Protein AF-A0A7V8F4K8-F1 (afdb_monomer_lite)

Radius of gyration: 24.8 Å; chains: 1; bounding box: 55×31×69 Å

Secondary structure (DSSP, 8-state):
-------PPEEEEEE-HHHHHHHHHH--TTS-GGG--SEEEEEEHHHHHHHHHHHHHHH-TTTS-TT--HHHHHHHHHHHHHHHHHHHHHHHHHHTTSPPEEEEEEEETTTEEEEEEESS---B-SS--TT-TTBTTS-SSS-HHHHHHHGGGGBTT---EEB-GGGTTTS--B-HHIIIII-TT-HHHHHHHHTTSS-S-----S--B-SSHHHHHHHTT--TT-TTTTTB--

Sequence (234 aa):
MSEAANGAVTVRVRISAAIDNEYANRAPDFLPLDKLDIGVCELTLAEAREVLADAEFNADIKGGPEEMPGGTRRAYAALVKQLCKAIAAAEVKASSKEKPTVTQVRAAGPDHQVVTVVGGRGTYRRQPCSDCPWRVDAVDEFPAEAFRHSAGVAYDMSQHTFACHQSGQKRPAVCAGFLLRGGAHNLAVRLGYRSGRFGDDVTDGGVELHESYRAMAIANGVDPSDPVLAPCRD

Structure (mmCIF, N/CA/C/O backbone):
data_AF-A0A7V8F4K8-F1
#
_entry.id   AF-A0A7V8F4K8-F1
#
loop_
_atom_site.group_PDB
_atom_site.id
_atom_site.type_symbol
_atom_site.label_atom_id
_atom_site.label_alt_id
_atom_site.label_comp_id
_atom_site.label_asym_id
_atom_site.label_entity_id
_atom_site.label_seq_id
_atom_site.pdbx_PDB_ins_code
_atom_site.Cartn_x
_atom_site.Cartn_y
_atom_site.Cartn_z
_atom_site.occupancy
_atom_site.B_iso_or_equiv
_atom_site.auth_seq_id
_atom_site.auth_comp_id
_atom_site.auth_asym_id
_atom_site.auth_atom_id
_atom_site.pdbx_PDB_model_num
ATOM 1 N N . MET A 1 1 ? -25.941 2.425 -14.567 1.00 34.41 1 MET A N 1
ATOM 2 C CA . MET A 1 1 ? -26.112 2.434 -13.100 1.00 34.41 1 MET A CA 1
ATOM 3 C C . MET A 1 1 ? -25.892 1.015 -12.613 1.00 34.41 1 MET A C 1
ATOM 5 O O . MET A 1 1 ? -26.725 0.162 -12.866 1.00 34.41 1 MET A O 1
ATOM 9 N N . SER A 1 2 ? -24.714 0.737 -12.063 1.00 34.81 2 SER A N 1
ATOM 10 C CA . SER A 1 2 ? -24.343 -0.575 -11.528 1.00 34.81 2 SER A CA 1
ATOM 11 C C . SER A 1 2 ? -23.599 -0.309 -10.227 1.00 34.81 2 SER A C 1
ATOM 13 O O . SER A 1 2 ? -22.371 -0.230 -10.222 1.00 34.81 2 SER A O 1
ATOM 15 N N . GLU A 1 3 ? -24.347 -0.125 -9.140 1.00 37.00 3 GLU A N 1
ATOM 16 C CA . GLU A 1 3 ? -23.833 -0.352 -7.790 1.00 37.00 3 GLU A CA 1
ATOM 17 C C . GLU A 1 3 ? -23.513 -1.843 -7.691 1.00 37.00 3 GLU A C 1
ATOM 19 O O . GLU A 1 3 ? -24.346 -2.676 -7.340 1.00 37.00 3 GLU A O 1
ATOM 24 N N . ALA A 1 4 ? -22.301 -2.206 -8.109 1.00 37.44 4 ALA A N 1
ATOM 25 C CA . ALA A 1 4 ? -21.761 -3.510 -7.793 1.00 37.44 4 ALA A CA 1
ATOM 26 C C . ALA A 1 4 ? -21.744 -3.610 -6.268 1.00 37.44 4 ALA A C 1
ATOM 28 O O . ALA A 1 4 ? -21.172 -2.740 -5.613 1.00 37.44 4 ALA A O 1
ATOM 29 N N . ALA A 1 5 ? -22.394 -4.647 -5.738 1.00 39.34 5 ALA A N 1
ATOM 30 C CA . ALA A 1 5 ? -22.434 -5.000 -4.328 1.00 39.34 5 ALA A CA 1
ATOM 31 C C . ALA A 1 5 ? -21.008 -5.082 -3.765 1.00 39.34 5 ALA A C 1
ATOM 33 O O . ALA A 1 5 ? -20.356 -6.128 -3.768 1.00 39.34 5 ALA A O 1
ATOM 34 N N . ASN A 1 6 ? -20.496 -3.941 -3.319 1.00 44.25 6 ASN A N 1
ATOM 35 C CA . ASN A 1 6 ? -19.225 -3.828 -2.646 1.00 44.25 6 ASN A CA 1
ATOM 36 C C . ASN A 1 6 ? -19.513 -4.303 -1.226 1.00 44.25 6 ASN A C 1
ATOM 38 O O . ASN A 1 6 ? -19.932 -3.511 -0.388 1.00 44.25 6 ASN A O 1
ATOM 42 N N . GLY A 1 7 ? -19.442 -5.623 -1.010 1.00 56.12 7 GLY A N 1
ATOM 43 C CA . GLY A 1 7 ? -19.783 -6.247 0.267 1.00 56.12 7 GLY A CA 1
ATOM 44 C C . GLY A 1 7 ? -19.126 -5.469 1.399 1.00 56.12 7 GLY A C 1
ATOM 45 O O . GLY A 1 7 ? -17.893 -5.435 1.477 1.00 56.12 7 GLY A O 1
ATOM 46 N N . ALA A 1 8 ? -19.955 -4.780 2.190 1.00 73.38 8 ALA A N 1
ATOM 47 C CA . ALA A 1 8 ? -19.500 -3.824 3.184 1.00 73.38 8 ALA A CA 1
ATOM 48 C C . ALA A 1 8 ? -18.483 -4.514 4.092 1.00 73.38 8 ALA A C 1
ATOM 50 O O . ALA A 1 8 ? -18.712 -5.621 4.581 1.00 73.38 8 ALA A O 1
ATOM 51 N N . VAL A 1 9 ? -17.311 -3.904 4.255 1.00 84.75 9 VAL A N 1
ATOM 52 C CA . VAL A 1 9 ? -16.280 -4.474 5.119 1.00 84.75 9 VAL A CA 1
ATOM 53 C C . VAL A 1 9 ? -16.788 -4.402 6.553 1.00 84.75 9 VAL A C 1
ATOM 55 O O . VAL A 1 9 ? -17.087 -3.317 7.054 1.00 84.75 9 VAL A O 1
ATOM 58 N N . THR A 1 10 ? -16.896 -5.565 7.190 1.00 92.75 10 THR A N 1
ATOM 59 C CA . THR A 1 10 ? -17.326 -5.698 8.579 1.00 92.75 10 THR A CA 1
ATOM 60 C C . THR A 1 10 ? -16.144 -5.956 9.509 1.00 92.75 10 THR A C 1
ATOM 62 O O . THR A 1 10 ? -15.107 -6.504 9.112 1.00 92.75 10 THR A O 1
ATOM 65 N N . VAL A 1 11 ? -16.306 -5.556 10.766 1.00 94.56 11 VAL A N 1
ATOM 66 C CA . VAL A 1 11 ? -15.397 -5.824 11.879 1.00 94.56 11 VAL A CA 1
ATOM 67 C C . VAL A 1 11 ? -16.099 -6.666 12.934 1.00 94.56 11 VAL A C 1
ATOM 69 O O . VAL A 1 11 ? -17.307 -6.563 13.127 1.00 94.56 11 VAL A O 1
ATOM 72 N N . ARG A 1 12 ? -15.318 -7.488 13.640 1.00 95.75 12 ARG A N 1
ATOM 73 C CA . ARG A 1 12 ? -15.790 -8.278 14.778 1.00 95.75 12 ARG A CA 1
ATOM 74 C C . ARG A 1 12 ? -15.286 -7.671 16.072 1.00 95.75 12 ARG A C 1
ATOM 76 O O . ARG A 1 12 ? -14.073 -7.552 16.264 1.00 95.75 12 ARG A O 1
ATOM 83 N N . VAL A 1 13 ? -16.206 -7.342 16.965 1.00 96.31 13 VAL A N 1
ATOM 84 C CA . VAL A 1 13 ? -15.905 -6.783 18.288 1.00 96.31 13 VAL A CA 1
ATOM 85 C C . VAL A 1 13 ? -16.587 -7.594 19.373 1.00 96.31 13 VAL A C 1
ATOM 87 O O . VAL A 1 13 ? -17.508 -8.348 19.087 1.00 96.31 13 VAL A O 1
ATOM 90 N N . ARG A 1 14 ? -16.089 -7.515 20.608 1.00 97.44 14 ARG A N 1
ATOM 91 C CA . ARG A 1 14 ? -16.643 -8.251 21.738 1.00 97.44 14 ARG A CA 1
ATOM 92 C C . ARG A 1 14 ? -17.228 -7.263 22.734 1.00 97.44 14 ARG A C 1
ATOM 94 O O . ARG A 1 14 ? -16.481 -6.527 23.370 1.00 97.44 14 ARG A O 1
ATOM 101 N N . ILE A 1 15 ? -18.539 -7.307 22.903 1.00 97.62 15 ILE A N 1
ATOM 102 C CA . ILE A 1 15 ? -19.264 -6.532 23.899 1.00 97.62 15 ILE A CA 1
ATOM 103 C C . ILE A 1 15 ? -19.253 -7.309 25.217 1.00 97.62 15 ILE A C 1
ATOM 105 O O . ILE A 1 15 ? -19.539 -8.508 25.269 1.00 97.62 15 ILE A O 1
ATOM 109 N N . SER A 1 16 ? -18.833 -6.640 26.289 1.00 97.31 16 SER A N 1
ATOM 110 C CA . SER A 1 16 ? -18.852 -7.211 27.640 1.00 97.31 16 SER A CA 1
ATOM 111 C C . SER A 1 16 ? -20.207 -6.973 28.302 1.00 97.31 16 SER A C 1
ATOM 113 O O . SER A 1 16 ? -20.866 -5.992 27.976 1.00 97.31 16 SER A O 1
ATOM 115 N N . ALA A 1 17 ? -20.563 -7.782 29.305 1.00 96.50 17 ALA A N 1
ATOM 116 C CA . ALA A 1 17 ? -21.787 -7.583 30.092 1.00 96.50 17 ALA A CA 1
ATOM 117 C C . ALA A 1 17 ? -21.909 -6.165 30.680 1.00 96.50 17 ALA A C 1
ATOM 119 O O . ALA A 1 17 ? -23.004 -5.637 30.813 1.00 96.50 17 ALA A O 1
ATOM 120 N N . ALA A 1 18 ? -20.788 -5.533 31.046 1.00 95.94 18 ALA A N 1
ATOM 121 C CA . ALA A 1 18 ? -20.804 -4.173 31.581 1.00 95.94 18 ALA A CA 1
ATOM 122 C C . ALA A 1 18 ? -21.227 -3.134 30.530 1.00 95.94 18 ALA A C 1
ATOM 124 O O . ALA A 1 18 ? -21.914 -2.183 30.874 1.00 95.94 18 ALA A O 1
ATOM 125 N N . ILE A 1 19 ? -20.823 -3.323 29.270 1.00 96.62 19 ILE A N 1
ATOM 126 C CA . ILE A 1 19 ? -21.196 -2.430 28.163 1.00 96.62 19 ILE A CA 1
ATOM 127 C C . ILE A 1 19 ? -22.629 -2.704 27.718 1.00 96.62 19 ILE A C 1
ATOM 129 O O . ILE A 1 19 ? -23.392 -1.768 27.545 1.00 96.62 19 ILE A O 1
ATOM 133 N N . ASP A 1 20 ? -22.994 -3.978 27.596 1.00 95.56 20 ASP A N 1
ATOM 134 C CA . ASP A 1 20 ? -24.346 -4.423 27.250 1.00 95.56 20 ASP A CA 1
ATOM 135 C C . ASP A 1 20 ? -25.401 -3.834 28.204 1.00 95.56 20 ASP A C 1
ATOM 137 O O . ASP A 1 20 ? -26.321 -3.141 27.775 1.00 95.56 20 ASP A O 1
ATOM 141 N N . ASN A 1 21 ? -25.190 -3.979 29.519 1.00 94.25 21 ASN A N 1
ATOM 142 C CA . ASN A 1 21 ? -26.067 -3.379 30.530 1.00 94.25 21 ASN A CA 1
ATOM 143 C C . ASN A 1 21 ? -26.115 -1.846 30.435 1.00 94.25 21 ASN A C 1
ATOM 145 O O . ASN A 1 21 ? -27.171 -1.246 30.621 1.00 94.25 21 ASN A O 1
ATOM 149 N N . GLU A 1 22 ? -24.981 -1.198 30.164 1.00 94.38 22 GLU A N 1
ATOM 150 C CA . GLU A 1 22 ? -24.926 0.259 30.031 1.00 94.38 22 GLU A CA 1
ATOM 151 C C . GLU A 1 22 ? -25.702 0.746 28.799 1.00 94.38 22 GLU A C 1
ATOM 153 O O . GLU A 1 22 ? -26.453 1.718 28.881 1.00 94.38 22 GLU A O 1
ATOM 158 N N . TYR A 1 23 ? -25.576 0.055 27.666 1.00 94.44 23 TYR A N 1
ATOM 159 C CA . TYR A 1 23 ? -26.330 0.350 26.451 1.00 94.44 23 TYR A CA 1
ATOM 160 C C . TYR A 1 23 ? -27.824 0.092 26.617 1.00 94.44 23 TYR A C 1
ATOM 162 O O . TYR A 1 23 ? -28.614 0.923 26.173 1.00 94.44 23 TYR A O 1
ATOM 170 N N . ALA A 1 24 ? -28.216 -0.966 27.328 1.00 91.19 24 ALA A N 1
ATOM 171 C CA . ALA A 1 24 ? -29.614 -1.211 27.670 1.00 91.19 24 ALA A CA 1
ATOM 172 C C . ALA A 1 24 ? -30.209 -0.095 28.551 1.00 91.19 24 ALA A C 1
ATOM 174 O O . ALA A 1 24 ? -31.361 0.289 28.363 1.00 91.19 24 ALA A O 1
ATOM 175 N N . ASN A 1 25 ? -29.424 0.456 29.485 1.00 90.88 25 ASN A N 1
ATOM 176 C CA . ASN A 1 25 ? -29.878 1.526 30.378 1.00 90.88 25 ASN A CA 1
ATOM 177 C C . ASN A 1 25 ? -29.950 2.892 29.689 1.00 90.88 25 ASN A C 1
ATOM 179 O O . ASN A 1 25 ? -30.885 3.655 29.924 1.00 90.88 25 ASN A O 1
ATOM 183 N N . ARG A 1 26 ? -28.938 3.229 28.882 1.00 91.25 26 ARG A N 1
ATOM 184 C CA . ARG A 1 26 ? -28.796 4.566 28.291 1.00 91.25 26 ARG A CA 1
AT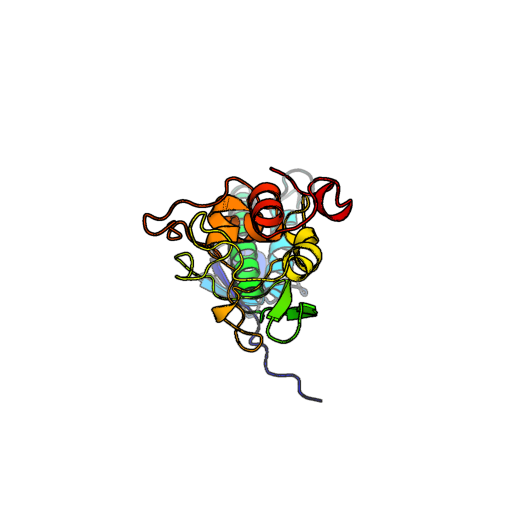OM 185 C C . ARG A 1 26 ? -29.480 4.696 26.929 1.00 91.25 26 ARG A C 1
ATOM 187 O O . ARG A 1 26 ? -29.823 5.809 26.552 1.00 91.25 26 ARG A O 1
ATOM 194 N N . ALA A 1 27 ? -29.643 3.582 26.212 1.00 88.56 27 ALA A N 1
ATOM 195 C CA . ALA A 1 27 ? -30.304 3.464 24.911 1.00 88.56 27 ALA A CA 1
ATOM 196 C C . ALA A 1 27 ? -29.963 4.595 23.911 1.00 88.56 27 ALA A C 1
ATOM 198 O O . ALA A 1 27 ? -30.848 5.337 23.496 1.00 88.56 27 ALA A O 1
ATOM 199 N N . PRO A 1 28 ? -28.684 4.776 23.527 1.00 85.69 28 PRO A N 1
ATOM 200 C CA . PRO A 1 28 ? -28.301 5.823 22.582 1.00 85.69 28 PRO A CA 1
ATOM 201 C C . PRO A 1 28 ? -28.901 5.589 21.185 1.00 85.69 28 PRO A C 1
ATOM 203 O O . PRO A 1 28 ? -28.523 4.646 20.493 1.00 85.69 28 PRO A O 1
ATOM 206 N N . ASP A 1 29 ? -29.765 6.506 20.741 1.00 85.88 29 ASP A N 1
ATOM 207 C CA . ASP A 1 29 ? -30.510 6.423 19.468 1.00 85.88 29 ASP A CA 1
ATOM 208 C C . ASP A 1 29 ? -29.630 6.369 18.205 1.00 85.88 29 ASP A C 1
ATOM 210 O O . ASP A 1 29 ? -30.095 6.000 17.128 1.00 85.88 29 ASP A O 1
ATOM 214 N N . PHE A 1 30 ? -28.363 6.773 18.314 1.00 87.44 30 PHE A N 1
ATOM 215 C CA . PHE A 1 30 ? -27.414 6.822 17.201 1.00 87.44 30 PHE A CA 1
ATOM 216 C C . PHE A 1 30 ? -26.554 5.558 17.071 1.00 87.44 30 PHE A C 1
ATOM 218 O O . PHE A 1 30 ? -25.764 5.473 16.137 1.00 87.44 30 PHE A O 1
ATOM 225 N N . LEU A 1 31 ? -26.655 4.603 18.004 1.00 92.00 31 LEU A N 1
ATOM 226 C CA . LEU A 1 31 ? -25.930 3.335 17.919 1.00 92.00 31 LEU A CA 1
ATOM 227 C C . LEU A 1 31 ? -26.826 2.226 17.346 1.00 92.00 31 LEU A C 1
ATOM 229 O O . LEU A 1 31 ? -28.033 2.220 17.589 1.00 92.00 31 LEU A O 1
ATOM 233 N N . PRO A 1 32 ? -26.247 1.229 16.653 1.00 90.50 32 PRO A N 1
ATOM 234 C CA . PRO A 1 32 ? -26.975 0.056 16.170 1.00 90.50 32 PRO A CA 1
ATOM 235 C C . PRO A 1 32 ? -27.240 -0.926 17.323 1.00 90.50 32 PRO A C 1
ATOM 237 O O . PRO A 1 32 ? -26.640 -1.999 17.400 1.00 90.50 32 PRO A O 1
ATOM 240 N N . LEU A 1 33 ? -28.083 -0.529 18.280 1.00 89.00 33 LEU A N 1
ATOM 241 C CA . LEU A 1 33 ? -28.325 -1.286 19.513 1.00 89.00 33 LEU A CA 1
ATOM 242 C C . LEU A 1 33 ? -28.876 -2.692 19.258 1.00 89.00 33 LEU A C 1
ATOM 244 O O . LEU A 1 33 ? -28.560 -3.606 20.008 1.00 89.00 33 LEU A O 1
ATOM 248 N N . ASP A 1 34 ? -29.601 -2.892 18.157 1.00 89.69 34 ASP A N 1
ATOM 249 C CA . ASP A 1 34 ? -30.080 -4.198 17.690 1.00 89.69 34 ASP A CA 1
ATOM 250 C C . ASP A 1 34 ? -28.951 -5.192 17.354 1.00 89.69 34 ASP A C 1
ATOM 252 O O . ASP A 1 34 ? -29.207 -6.379 17.153 1.00 89.69 34 ASP A O 1
ATOM 256 N N . LYS A 1 35 ? -27.701 -4.718 17.280 1.00 90.06 35 LYS A N 1
ATOM 257 C CA . LYS A 1 35 ? -26.507 -5.514 16.956 1.00 90.06 35 LYS A CA 1
ATOM 258 C C . LYS A 1 35 ? -25.494 -5.580 18.096 1.00 90.06 35 LYS A C 1
ATOM 260 O O . LYS A 1 35 ? -24.470 -6.252 17.951 1.00 90.06 35 LYS A O 1
ATOM 265 N N . LEU A 1 36 ? -25.723 -4.864 19.195 1.00 91.88 36 LEU A N 1
ATOM 266 C CA . LEU A 1 36 ? -24.748 -4.659 20.270 1.00 91.88 36 LEU A CA 1
ATOM 267 C C . LEU A 1 36 ? -25.096 -5.449 21.535 1.00 91.88 36 LEU A C 1
ATOM 269 O O . LEU A 1 36 ? -25.039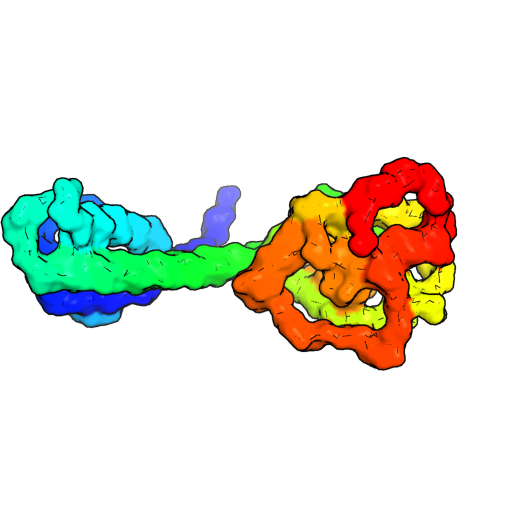 -4.907 22.633 1.00 91.88 36 LEU A O 1
ATOM 273 N N . ASP A 1 37 ? -25.378 -6.739 21.370 1.00 91.75 37 ASP A N 1
ATOM 274 C CA . ASP A 1 37 ? -25.588 -7.658 22.489 1.00 91.75 37 ASP A CA 1
ATOM 275 C C . ASP A 1 37 ? -24.267 -8.164 23.086 1.00 91.75 37 ASP A C 1
ATOM 277 O O . ASP A 1 37 ? -23.224 -8.237 22.425 1.00 91.75 37 ASP A O 1
ATOM 281 N N . ILE A 1 38 ? -24.316 -8.611 24.341 1.00 95.25 38 ILE A N 1
ATOM 282 C CA . ILE A 1 38 ? -23.213 -9.333 24.981 1.00 95.25 38 ILE A CA 1
ATOM 283 C C . ILE A 1 38 ? -22.653 -10.463 24.093 1.00 95.25 38 ILE A C 1
ATOM 285 O O . ILE A 1 38 ? -23.363 -11.344 23.608 1.00 95.25 38 ILE A O 1
ATOM 289 N N . GLY A 1 39 ? -21.327 -10.503 23.943 1.00 95.69 39 GLY A N 1
ATOM 290 C CA . GLY A 1 39 ? -20.651 -11.511 23.125 1.00 95.69 39 GLY A CA 1
ATOM 291 C C . GLY A 1 39 ? -19.926 -10.902 21.936 1.00 95.69 39 GLY A C 1
ATOM 292 O O . GLY A 1 39 ? -19.347 -9.831 22.057 1.00 95.69 39 GLY A O 1
ATOM 293 N N . VAL A 1 40 ? -19.826 -11.635 20.823 1.00 95.94 40 VAL A N 1
ATOM 294 C CA . VAL A 1 40 ? -19.116 -11.165 19.622 1.00 95.94 40 VAL A CA 1
ATOM 295 C C . VAL A 1 40 ? -20.118 -10.647 18.603 1.00 95.94 40 VAL A C 1
ATOM 297 O O . VAL A 1 40 ? -20.897 -11.434 18.075 1.00 95.94 40 VAL A O 1
ATOM 300 N N . CYS A 1 41 ? -20.009 -9.366 18.272 1.00 95.06 41 CYS A N 1
ATOM 301 C CA . CYS A 1 41 ? -20.870 -8.670 17.326 1.00 95.06 41 CYS A CA 1
ATOM 302 C C . CYS A 1 41 ? -20.136 -8.404 16.014 1.00 95.06 41 CYS A C 1
ATOM 304 O O . CYS A 1 41 ? -18.910 -8.229 15.991 1.00 95.06 41 CYS A O 1
ATOM 306 N N . GLU A 1 42 ? -20.898 -8.346 14.926 1.00 96.19 42 GLU A N 1
ATOM 307 C CA . GLU A 1 42 ? -20.428 -7.903 13.618 1.00 96.19 42 GLU A CA 1
ATOM 308 C C . GLU A 1 42 ? -21.003 -6.528 13.301 1.00 96.19 42 GLU A C 1
ATOM 310 O O . GLU A 1 42 ? -22.215 -6.337 13.307 1.00 96.19 42 GLU A O 1
ATOM 315 N N . LEU A 1 43 ? -20.115 -5.579 13.012 1.00 95.38 43 LEU A N 1
ATOM 316 C CA . LEU A 1 43 ? -20.464 -4.201 12.680 1.00 95.38 43 LEU A CA 1
ATOM 317 C C . LEU A 1 43 ? -19.878 -3.846 11.319 1.00 95.38 43 LEU A C 1
ATOM 319 O O . LEU A 1 43 ? -18.780 -4.288 10.972 1.00 95.38 43 LEU A O 1
ATOM 323 N N . THR A 1 44 ? -20.567 -3.014 10.551 1.00 94.25 44 THR A N 1
ATOM 324 C CA . THR A 1 44 ? -19.954 -2.312 9.420 1.00 94.25 44 THR A CA 1
ATOM 325 C C . THR A 1 44 ? -18.874 -1.343 9.916 1.00 94.25 44 THR A C 1
ATOM 327 O O . THR A 1 44 ? -18.839 -0.965 11.087 1.00 94.25 44 THR A O 1
ATOM 330 N N . LEU A 1 45 ? -17.973 -0.907 9.029 1.00 91.56 45 LEU A N 1
ATOM 331 C CA . LEU A 1 45 ? -16.968 0.106 9.382 1.00 91.56 45 LEU A CA 1
ATOM 332 C C . LEU A 1 45 ? -17.580 1.429 9.877 1.00 91.56 45 LEU A C 1
ATOM 334 O O . LEU A 1 45 ? -16.970 2.082 10.718 1.00 91.56 45 LEU A O 1
ATOM 338 N N . ALA A 1 46 ? -18.746 1.828 9.359 1.00 92.25 46 ALA A N 1
ATOM 339 C CA . ALA A 1 46 ? -19.433 3.046 9.792 1.00 92.25 46 ALA A CA 1
ATOM 340 C C . ALA A 1 46 ? -19.966 2.894 11.225 1.00 92.25 46 ALA A C 1
ATOM 342 O O . ALA A 1 46 ? -19.569 3.653 12.103 1.00 92.25 46 ALA A O 1
ATOM 343 N N . GLU A 1 47 ? -20.733 1.833 11.475 1.00 95.19 47 GLU A N 1
ATOM 344 C CA . GLU A 1 47 ? -21.258 1.490 12.805 1.00 95.19 47 GLU A CA 1
ATOM 345 C C . GLU A 1 47 ? -20.135 1.342 13.841 1.00 95.19 47 GLU A C 1
ATOM 347 O O . GLU A 1 47 ? -20.214 1.862 14.949 1.00 95.19 47 GLU A O 1
ATOM 352 N N . ALA A 1 48 ? -19.031 0.682 13.481 1.00 96.38 48 ALA A N 1
ATOM 353 C CA . ALA A 1 48 ? -17.887 0.536 14.375 1.00 96.38 48 ALA A CA 1
ATOM 354 C C . ALA A 1 48 ? -17.251 1.882 14.758 1.00 96.38 48 ALA A C 1
ATOM 356 O O . ALA A 1 48 ? -16.744 2.020 15.869 1.00 96.38 48 ALA A O 1
ATOM 357 N N . ARG A 1 49 ? -17.265 2.877 13.863 1.00 95.81 49 ARG A N 1
ATOM 358 C CA . ARG A 1 49 ? -16.756 4.225 14.157 1.00 95.81 49 ARG A CA 1
ATOM 359 C C . ARG A 1 49 ? -17.693 4.998 15.081 1.00 95.81 49 ARG A C 1
ATOM 361 O O . ARG A 1 49 ? -17.202 5.711 15.948 1.00 95.81 49 ARG A O 1
ATOM 368 N N . GLU A 1 50 ? -19.003 4.825 14.938 1.00 96.38 50 GLU A N 1
ATOM 369 C CA . GLU A 1 50 ? -19.994 5.410 15.854 1.00 96.38 50 GLU A CA 1
ATOM 370 C C . GLU A 1 50 ? -19.844 4.829 17.265 1.00 96.38 50 GLU A C 1
ATOM 372 O O . GLU A 1 50 ? -19.725 5.577 18.235 1.00 96.38 50 GLU A O 1
ATOM 377 N N . VAL A 1 51 ? -19.726 3.500 17.373 1.00 97.00 51 VAL A N 1
ATOM 378 C CA . VAL A 1 51 ? -19.465 2.820 18.653 1.00 97.00 51 VAL A CA 1
ATOM 379 C C . VAL A 1 51 ? -18.115 3.242 19.238 1.00 97.00 51 VAL A C 1
ATOM 381 O O . VAL A 1 51 ? -17.997 3.408 20.449 1.00 97.00 51 VAL A O 1
ATOM 384 N N . LEU A 1 52 ? -17.087 3.443 18.404 1.00 97.69 52 LEU A N 1
ATOM 385 C CA . LEU A 1 52 ? -15.782 3.923 18.862 1.00 97.69 52 LEU A CA 1
ATOM 386 C C . LEU A 1 52 ? -15.880 5.328 19.458 1.00 97.69 52 LEU A C 1
ATOM 388 O O . LEU A 1 52 ? -15.381 5.530 20.559 1.00 97.69 52 LEU A O 1
ATOM 392 N N . ALA A 1 53 ? -16.535 6.264 18.770 1.00 96.44 53 ALA A N 1
ATOM 393 C CA . ALA A 1 53 ? -16.690 7.635 19.250 1.00 96.44 53 ALA A CA 1
ATOM 394 C C . ALA A 1 53 ? -17.429 7.681 20.598 1.00 96.44 53 ALA A C 1
ATOM 396 O O . ALA A 1 53 ? -17.003 8.374 21.525 1.00 96.44 53 ALA A O 1
ATOM 397 N N . ASP A 1 54 ? -18.493 6.887 20.737 1.00 96.88 54 ASP A N 1
ATOM 398 C CA . ASP A 1 54 ? -19.197 6.742 22.009 1.00 96.88 54 ASP A CA 1
ATOM 399 C C . ASP A 1 54 ? -18.299 6.135 23.098 1.00 96.88 54 ASP A C 1
ATOM 401 O O . ASP A 1 54 ? -18.227 6.639 24.222 1.00 96.88 54 ASP A O 1
ATOM 405 N N . ALA A 1 55 ? -17.564 5.072 22.771 1.00 97.06 55 ALA A N 1
ATOM 406 C CA . ALA A 1 55 ? -16.682 4.413 23.721 1.00 97.06 55 ALA A CA 1
ATOM 407 C C . ALA A 1 55 ? -15.518 5.312 24.168 1.00 97.06 55 ALA A C 1
ATOM 409 O O . ALA A 1 55 ? -15.119 5.247 25.329 1.00 97.06 55 ALA A O 1
ATOM 410 N N . GLU A 1 56 ? -14.986 6.160 23.286 1.00 97.44 56 GLU A N 1
ATOM 411 C CA . GLU A 1 56 ? -13.944 7.139 23.610 1.00 97.44 56 GLU A CA 1
ATOM 412 C C . GLU A 1 56 ? -14.448 8.188 24.601 1.00 97.44 56 GLU A C 1
ATOM 414 O O . GLU A 1 56 ? -13.786 8.430 25.612 1.00 97.44 56 GLU A O 1
ATOM 419 N N . PHE A 1 57 ? -15.640 8.744 24.366 1.00 96.12 57 PHE A N 1
ATOM 420 C CA . PHE A 1 57 ? -16.269 9.695 25.282 1.00 96.12 57 PHE A CA 1
ATOM 421 C C . PHE A 1 57 ? -16.482 9.085 26.673 1.00 96.12 57 PHE A C 1
ATOM 423 O O . PHE A 1 57 ? -16.091 9.666 27.683 1.00 96.12 57 PHE A O 1
ATOM 430 N N . ASN A 1 58 ? -17.043 7.877 26.738 1.00 95.50 58 ASN A N 1
ATOM 431 C CA . ASN A 1 58 ? -17.322 7.213 28.012 1.00 95.50 58 ASN A CA 1
ATOM 432 C C . ASN A 1 58 ? -16.051 6.696 28.719 1.00 95.50 58 ASN A C 1
ATOM 434 O O . ASN A 1 58 ? -16.016 6.577 29.947 1.00 95.50 58 ASN A O 1
ATOM 438 N N . ALA A 1 59 ? -14.980 6.409 27.973 1.00 95.88 59 ALA A N 1
ATOM 439 C CA . ALA A 1 59 ? -13.688 6.025 28.536 1.00 95.88 59 ALA A CA 1
ATOM 440 C C . ALA A 1 59 ? -12.902 7.212 29.128 1.00 95.88 59 ALA A C 1
ATOM 442 O O . ALA A 1 59 ? -12.014 6.984 29.959 1.00 95.88 59 ALA A O 1
ATOM 443 N N . ASP A 1 60 ? -13.191 8.450 28.714 1.00 94.38 60 ASP A N 1
ATOM 444 C CA . ASP A 1 60 ? -12.441 9.630 29.140 1.00 94.38 60 ASP A CA 1
ATOM 445 C C . ASP A 1 60 ? -12.715 9.989 30.608 1.00 94.38 60 ASP A C 1
ATOM 447 O O . ASP A 1 60 ? -13.848 10.168 31.053 1.00 94.38 60 ASP A O 1
ATOM 451 N N . ILE A 1 61 ? -11.635 10.120 31.381 1.00 90.44 61 ILE A N 1
ATOM 452 C CA . ILE A 1 61 ? -11.694 10.511 32.788 1.00 90.44 61 ILE A CA 1
ATOM 453 C C . ILE A 1 61 ? -11.947 12.003 32.994 1.00 90.44 61 ILE A C 1
ATOM 455 O O . ILE A 1 61 ? -12.425 12.373 34.062 1.00 90.44 61 ILE A O 1
ATOM 459 N N . LYS A 1 62 ? -11.597 12.844 32.014 1.00 90.56 62 LYS A N 1
ATOM 460 C CA . LYS A 1 62 ? -11.691 14.305 32.123 1.00 90.56 62 LYS A CA 1
ATOM 461 C C . LYS A 1 62 ? -12.937 14.866 31.448 1.00 90.56 62 LYS A C 1
ATOM 463 O O . LYS A 1 62 ? -13.527 15.792 31.989 1.00 90.56 62 LYS A O 1
ATOM 468 N N . GLY A 1 63 ? -13.289 14.348 30.272 1.00 87.94 63 GLY A N 1
ATOM 469 C CA . GLY A 1 63 ? -14.411 14.828 29.462 1.00 87.94 63 GLY A CA 1
ATOM 470 C C . GLY A 1 63 ? -15.627 13.903 29.418 1.00 87.94 63 GLY A C 1
ATOM 471 O O . GLY A 1 63 ? -16.649 14.307 28.871 1.00 87.94 63 GLY A O 1
ATOM 472 N N . GLY A 1 64 ? -15.532 12.687 29.964 1.00 89.50 64 GLY A N 1
ATOM 473 C CA . GLY A 1 64 ? -16.634 11.726 29.989 1.00 89.50 64 GLY A CA 1
ATOM 474 C C . GLY A 1 64 ? -17.622 11.949 31.142 1.00 89.50 64 GLY A C 1
ATOM 475 O O . GLY A 1 64 ? -17.447 12.864 31.950 1.00 89.50 64 GLY A O 1
ATOM 476 N N . PRO A 1 65 ? -18.655 11.096 31.269 1.00 90.38 65 PRO A N 1
ATOM 477 C CA . PRO A 1 65 ? -19.668 11.225 32.316 1.00 90.38 65 PRO A CA 1
ATOM 478 C C . PRO A 1 65 ? -19.060 11.149 33.722 1.00 90.38 65 PRO A C 1
ATOM 480 O O . PRO A 1 65 ? -18.327 10.204 34.037 1.00 90.38 65 PRO A O 1
ATOM 483 N N . GLU A 1 66 ? -19.383 12.129 34.569 1.00 86.94 66 GLU A N 1
ATOM 484 C CA . GLU A 1 66 ? -18.810 12.294 35.915 1.00 86.94 66 GLU A CA 1
ATOM 485 C C . GLU A 1 66 ? -19.104 11.092 36.827 1.00 86.94 66 GLU A C 1
ATOM 487 O O . GLU A 1 66 ? -18.223 10.619 37.544 1.00 86.94 66 GLU A O 1
ATOM 492 N N . GLU A 1 67 ? -20.306 10.522 36.719 1.00 88.19 67 GLU A N 1
ATOM 493 C CA . GLU A 1 67 ? -20.789 9.437 37.582 1.00 88.19 67 GLU A CA 1
ATOM 494 C C . GLU A 1 67 ? -20.452 8.027 37.069 1.00 88.19 67 GLU A C 1
ATOM 496 O O . GLU A 1 67 ? -20.919 7.031 37.624 1.00 88.19 67 GLU A O 1
ATOM 501 N N . MET A 1 68 ? -19.635 7.894 36.016 1.00 92.31 68 MET A N 1
ATOM 502 C CA . MET A 1 68 ? -19.366 6.576 35.444 1.00 92.31 68 MET A CA 1
ATOM 503 C C . MET A 1 68 ? -18.552 5.690 36.405 1.00 92.31 68 MET A C 1
ATOM 505 O O . MET A 1 68 ? -17.410 6.034 36.741 1.00 92.31 68 MET A O 1
ATOM 509 N N . PRO A 1 69 ? -19.051 4.492 36.778 1.00 94.12 69 PRO A N 1
ATOM 510 C CA . PRO A 1 69 ? -18.298 3.573 37.617 1.00 94.12 69 PRO A CA 1
ATOM 511 C C . PRO A 1 69 ? -16.953 3.215 36.984 1.00 94.12 69 PRO A C 1
ATOM 513 O O . PRO A 1 69 ? -16.863 2.889 35.797 1.00 94.12 69 PRO A O 1
ATOM 516 N N . GLY A 1 70 ? -15.889 3.186 37.790 1.00 92.75 70 GLY A N 1
ATOM 517 C CA . GLY A 1 70 ? -14.541 2.899 37.285 1.00 92.75 70 GLY A CA 1
ATOM 518 C C . GLY A 1 70 ? -14.417 1.538 36.580 1.00 92.75 70 GLY A C 1
ATOM 519 O O . GLY A 1 70 ? -13.573 1.375 35.701 1.00 92.75 70 GLY A O 1
ATOM 520 N N . GLY A 1 71 ? -15.260 0.560 36.936 1.00 94.44 71 GLY A N 1
ATOM 521 C CA . GLY A 1 71 ? -15.369 -0.719 36.226 1.00 94.44 71 GLY A CA 1
ATOM 522 C C . GLY A 1 71 ? -15.887 -0.557 34.794 1.00 94.44 71 GLY A C 1
ATOM 523 O O . GLY A 1 71 ? -15.238 -1.031 33.861 1.00 94.44 71 GLY A O 1
ATOM 524 N N . THR A 1 72 ? -16.994 0.168 34.621 1.00 95.06 72 THR A N 1
ATOM 525 C CA . THR A 1 72 ? -17.607 0.480 33.321 1.00 95.06 72 THR A CA 1
ATOM 526 C C . THR A 1 72 ? -16.663 1.300 32.446 1.00 95.06 72 THR A C 1
ATOM 528 O O . THR A 1 72 ? -16.420 0.942 31.296 1.00 95.06 72 THR A O 1
ATOM 531 N N . ARG A 1 73 ? -16.003 2.318 33.013 1.00 95.62 73 ARG A N 1
ATOM 532 C CA . ARG A 1 73 ? -15.009 3.123 32.284 1.00 95.62 73 ARG A CA 1
ATOM 533 C C . ARG A 1 73 ? -13.848 2.280 31.746 1.00 95.62 73 ARG A C 1
ATOM 535 O O . ARG A 1 73 ? -13.423 2.446 30.604 1.00 95.62 73 ARG A O 1
ATOM 542 N N . ARG A 1 74 ? -13.345 1.324 32.539 1.00 97.19 74 ARG A N 1
ATOM 543 C CA . ARG A 1 74 ? -12.316 0.372 32.075 1.00 97.19 74 ARG A CA 1
ATOM 544 C C . ARG A 1 74 ? -12.830 -0.547 30.966 1.00 97.19 74 ARG A C 1
ATOM 546 O O . ARG A 1 74 ? -12.053 -0.877 30.071 1.00 97.19 74 ARG A O 1
ATOM 553 N N . ALA A 1 75 ? -14.100 -0.948 31.014 1.00 97.38 75 ALA A N 1
ATOM 554 C CA . ALA A 1 75 ? -14.720 -1.733 29.951 1.00 97.38 75 ALA A CA 1
ATOM 555 C C . ALA A 1 75 ? -14.787 -0.936 28.635 1.00 97.38 75 ALA A C 1
ATOM 557 O O . ALA A 1 75 ? -14.382 -1.464 27.600 1.00 97.38 75 ALA A O 1
ATOM 558 N N . TYR A 1 76 ? -15.165 0.348 28.680 1.00 97.75 76 TYR A N 1
ATOM 559 C CA . TYR A 1 76 ? -15.135 1.230 27.507 1.00 97.75 76 TYR A CA 1
ATOM 560 C C . TYR A 1 76 ? -13.716 1.412 26.964 1.00 97.75 76 TYR A C 1
ATOM 562 O O . TYR A 1 76 ? -13.484 1.221 25.775 1.00 97.75 76 TYR A O 1
ATOM 570 N N . ALA A 1 77 ? -12.725 1.658 27.825 1.00 97.56 77 ALA A N 1
ATOM 571 C CA . ALA A 1 77 ? -11.330 1.770 27.390 1.00 97.56 77 ALA A CA 1
ATOM 572 C C . ALA A 1 77 ? -10.804 0.482 26.719 1.00 97.56 77 ALA A C 1
ATOM 574 O O . ALA A 1 77 ? -9.972 0.536 25.808 1.00 97.56 77 ALA A O 1
ATOM 575 N N . ALA A 1 78 ? -11.266 -0.694 27.158 1.00 97.69 78 ALA A N 1
ATOM 576 C CA . ALA A 1 78 ? -10.951 -1.961 26.504 1.00 97.69 78 ALA A CA 1
ATOM 577 C C . ALA A 1 78 ? -11.650 -2.091 25.140 1.00 97.69 78 ALA A C 1
ATOM 579 O O . ALA A 1 78 ? -11.011 -2.517 24.173 1.00 97.69 78 ALA A O 1
ATOM 580 N N . LEU A 1 79 ? -12.917 -1.678 25.051 1.00 97.75 79 LEU A N 1
ATOM 581 C CA . LEU A 1 79 ? -13.685 -1.650 23.808 1.00 97.75 79 LEU A CA 1
ATOM 582 C C . LEU A 1 79 ? -13.047 -0.712 22.769 1.00 97.75 79 LEU A C 1
ATOM 584 O O . LEU A 1 79 ? -12.850 -1.133 21.631 1.00 97.75 79 LEU A O 1
ATOM 588 N N . VAL A 1 80 ? -12.599 0.484 23.172 1.00 98.19 80 VAL A N 1
ATOM 589 C CA . VAL A 1 80 ? -11.834 1.424 22.326 1.00 98.19 80 VAL A CA 1
ATOM 590 C C . VAL A 1 80 ? -10.618 0.734 21.707 1.00 98.19 80 VAL A C 1
ATOM 592 O O . VAL A 1 80 ? -10.449 0.727 20.489 1.00 98.19 80 VAL A O 1
ATOM 595 N N . LYS A 1 81 ? -9.785 0.069 22.521 1.00 97.75 81 LYS A N 1
ATOM 596 C CA . LYS A 1 81 ? -8.596 -0.646 22.019 1.00 97.75 81 LYS A CA 1
ATOM 597 C C . LYS A 1 81 ? -8.961 -1.729 21.003 1.00 97.75 81 LYS A C 1
ATOM 599 O O . LYS A 1 81 ? -8.243 -1.912 20.017 1.00 97.75 81 LYS A O 1
ATOM 604 N N . GLN A 1 82 ? -10.049 -2.459 21.247 1.00 97.44 82 GLN A N 1
ATOM 605 C CA . GLN A 1 82 ? -10.520 -3.491 20.332 1.00 97.44 82 GLN A CA 1
ATOM 606 C C . GLN A 1 82 ? -11.004 -2.894 19.007 1.00 97.44 82 GLN A C 1
ATOM 608 O O . GLN A 1 82 ? -10.599 -3.382 17.951 1.00 97.44 82 GLN A O 1
ATOM 613 N N . LEU A 1 83 ? -11.823 -1.842 19.062 1.00 97.38 83 LEU A N 1
ATOM 614 C CA . LEU A 1 83 ? -12.366 -1.147 17.897 1.00 97.38 83 LEU A CA 1
ATOM 615 C C . LEU A 1 83 ? -11.260 -0.529 17.048 1.00 97.38 83 LEU A C 1
ATOM 617 O O . LEU A 1 83 ? -11.194 -0.831 15.861 1.00 97.38 83 LEU A O 1
ATOM 621 N N . CYS A 1 84 ? -10.327 0.219 17.644 1.00 96.00 84 CYS A N 1
ATOM 622 C CA . CYS A 1 84 ? -9.190 0.792 16.920 1.00 96.00 84 CYS A CA 1
ATOM 623 C C . CYS A 1 84 ? -8.393 -0.284 16.170 1.00 96.00 84 CYS A C 1
ATOM 625 O O . CYS A 1 84 ? -8.079 -0.129 14.990 1.00 96.00 84 CYS A O 1
ATOM 627 N N . LYS A 1 85 ? -8.104 -1.415 16.829 1.00 94.19 85 LYS A N 1
ATOM 628 C CA . LYS A 1 85 ? -7.395 -2.536 16.199 1.00 94.19 85 LYS A CA 1
ATOM 629 C C . LYS A 1 85 ? -8.209 -3.166 15.064 1.00 94.19 85 LYS A C 1
ATOM 631 O O . LYS A 1 85 ? -7.648 -3.473 14.013 1.00 94.19 85 LYS A O 1
ATOM 636 N N . ALA A 1 86 ? -9.502 -3.397 15.281 1.00 93.62 86 ALA A N 1
ATOM 637 C CA . ALA A 1 86 ? -10.370 -4.056 14.313 1.00 93.62 86 ALA A CA 1
ATOM 638 C C . ALA A 1 86 ? -10.630 -3.176 13.081 1.00 93.62 86 ALA A C 1
ATOM 640 O O . ALA A 1 86 ? -10.527 -3.672 11.961 1.00 93.62 86 ALA A O 1
ATOM 641 N N . ILE A 1 87 ? -10.887 -1.879 13.283 1.00 93.94 87 ILE A N 1
ATOM 642 C CA . ILE A 1 87 ? -11.067 -0.878 12.224 1.00 93.94 87 ILE A CA 1
ATOM 643 C C . ILE A 1 87 ? -9.792 -0.769 11.391 1.00 93.94 87 ILE A C 1
ATOM 645 O O . ILE A 1 87 ? -9.857 -0.974 10.184 1.00 93.94 87 ILE A O 1
ATOM 649 N N . ALA A 1 88 ? -8.625 -0.575 12.016 1.00 86.25 88 ALA A N 1
ATOM 650 C CA . ALA A 1 88 ? -7.360 -0.488 11.284 1.00 86.25 88 ALA A CA 1
ATOM 651 C C . ALA A 1 88 ? -7.088 -1.750 10.441 1.00 86.25 88 ALA A C 1
ATOM 653 O O . ALA A 1 88 ? -6.695 -1.665 9.278 1.00 86.25 88 ALA A O 1
ATOM 654 N N . ALA A 1 89 ? -7.347 -2.941 10.992 1.00 84.44 89 ALA A N 1
ATOM 655 C CA . ALA A 1 89 ? -7.198 -4.194 10.252 1.00 84.44 89 ALA A CA 1
ATOM 656 C C . ALA A 1 89 ? -8.200 -4.313 9.088 1.00 84.44 89 ALA A C 1
ATOM 658 O O . ALA A 1 89 ? -7.842 -4.784 8.006 1.00 84.44 89 ALA A O 1
ATOM 659 N N . ALA A 1 90 ? -9.447 -3.887 9.290 1.00 86.75 90 ALA A N 1
ATOM 660 C CA . ALA A 1 90 ? -10.470 -3.878 8.254 1.00 86.75 90 ALA A CA 1
ATOM 661 C C . ALA A 1 90 ? -10.177 -2.859 7.148 1.00 86.75 90 ALA A C 1
ATOM 663 O O . ALA A 1 90 ? -10.378 -3.185 5.985 1.00 86.75 90 ALA A O 1
ATOM 664 N N . GLU A 1 91 ? -9.645 -1.683 7.468 1.00 83.12 91 GLU A N 1
ATOM 665 C CA . GLU A 1 91 ? -9.224 -0.673 6.491 1.00 83.12 91 GLU A CA 1
ATOM 666 C C . GLU A 1 91 ? -8.049 -1.168 5.639 1.00 83.12 91 GLU A C 1
ATOM 668 O O . GLU A 1 91 ? -8.087 -1.067 4.411 1.00 83.12 91 GLU A O 1
ATOM 673 N N . VAL A 1 92 ? -7.054 -1.820 6.255 1.00 73.94 92 VAL A N 1
ATOM 674 C CA . VAL A 1 92 ? -5.979 -2.510 5.518 1.00 73.94 92 VAL A CA 1
ATOM 675 C C . VAL A 1 92 ? -6.556 -3.616 4.626 1.00 73.94 92 VAL A C 1
ATOM 677 O O . VAL A 1 92 ? -6.170 -3.766 3.463 1.00 73.94 92 VAL A O 1
ATOM 680 N N . LYS A 1 93 ? -7.535 -4.381 5.124 1.00 73.81 93 LYS A N 1
ATOM 681 C CA . LYS A 1 93 ? -8.214 -5.427 4.345 1.00 73.81 93 LYS A CA 1
ATOM 682 C C . LYS A 1 93 ? -9.052 -4.853 3.193 1.00 73.81 93 LYS A C 1
ATOM 684 O O . LYS A 1 93 ? -9.118 -5.466 2.132 1.00 73.81 93 LYS A O 1
ATOM 689 N N . ALA A 1 94 ? -9.690 -3.702 3.390 1.00 70.62 94 ALA A N 1
ATOM 690 C CA . ALA A 1 94 ? -10.482 -3.005 2.383 1.00 70.62 94 ALA A CA 1
ATOM 691 C C . ALA A 1 94 ? -9.578 -2.476 1.263 1.00 70.62 94 ALA A C 1
ATOM 693 O O . ALA A 1 94 ? -9.779 -2.815 0.099 1.00 70.62 94 ALA A O 1
ATOM 694 N N . SER A 1 95 ? -8.516 -1.752 1.629 1.00 63.66 95 SER A N 1
ATOM 695 C CA . SER A 1 95 ? -7.521 -1.238 0.683 1.00 63.66 95 SER A CA 1
ATOM 696 C C . SER A 1 95 ? -6.822 -2.369 -0.083 1.00 63.66 95 SER A C 1
ATOM 698 O O . SER A 1 95 ? -6.610 -2.284 -1.292 1.00 63.66 95 SER A O 1
ATOM 700 N N . SER A 1 96 ? -6.561 -3.504 0.575 1.00 59.72 96 SER A N 1
ATOM 701 C CA . SER A 1 96 ? -5.991 -4.688 -0.081 1.00 59.72 96 SER A CA 1
ATOM 702 C C . SER A 1 96 ? -6.967 -5.459 -0.981 1.00 59.72 96 SER A C 1
ATOM 704 O O . SER A 1 96 ? -6.571 -6.489 -1.517 1.00 59.72 96 SER A O 1
ATOM 706 N N . LYS A 1 97 ? -8.212 -5.011 -1.199 1.00 63.03 97 LYS A N 1
ATOM 707 C CA . LYS A 1 97 ? -9.126 -5.584 -2.211 1.00 63.03 97 LYS A CA 1
ATOM 708 C C . LYS A 1 97 ? -9.228 -4.765 -3.497 1.00 63.03 97 LYS A C 1
ATOM 710 O O . LYS A 1 97 ? -9.700 -5.302 -4.500 1.00 63.03 97 LYS A O 1
ATOM 715 N N . GLU A 1 98 ? -8.815 -3.501 -3.493 1.00 69.94 98 GLU A N 1
ATOM 716 C CA . GLU A 1 98 ? -8.938 -2.637 -4.671 1.00 69.94 98 GLU A CA 1
ATOM 717 C C . GLU A 1 98 ? -8.056 -3.148 -5.812 1.00 69.94 98 GLU A C 1
ATOM 719 O O . GLU A 1 98 ? -7.013 -3.749 -5.578 1.00 69.94 98 GLU A O 1
ATOM 724 N N . LYS A 1 99 ? -8.449 -2.962 -7.073 1.00 74.38 99 LYS A N 1
ATOM 725 C CA . LYS A 1 99 ? -7.573 -3.327 -8.198 1.00 74.38 99 LYS A CA 1
ATOM 726 C C . LYS A 1 99 ? -6.501 -2.250 -8.375 1.00 74.38 99 LYS A C 1
ATOM 728 O O . LYS A 1 99 ? -6.798 -1.082 -8.149 1.00 74.38 99 LYS A O 1
ATOM 733 N N . PRO A 1 100 ? -5.267 -2.614 -8.763 1.00 80.88 100 PRO A N 1
ATOM 734 C CA . PRO A 1 100 ? -4.272 -1.614 -9.129 1.00 80.88 100 PRO A CA 1
ATOM 735 C C . PRO A 1 100 ? -4.796 -0.767 -10.293 1.00 80.88 100 PRO A C 1
ATOM 737 O O . PRO A 1 100 ? -5.306 -1.316 -11.273 1.00 80.88 100 PRO A O 1
ATOM 740 N N . THR A 1 101 ? -4.654 0.552 -10.188 1.00 85.06 101 THR A N 1
ATOM 741 C CA . THR A 1 101 ? -5.054 1.487 -11.242 1.00 85.06 101 THR A CA 1
ATOM 742 C C . THR A 1 101 ? -3.834 1.839 -12.073 1.00 85.06 101 THR A C 1
ATOM 744 O O . THR A 1 101 ? -2.841 2.347 -11.550 1.00 85.06 101 THR A O 1
ATOM 747 N N . VAL A 1 102 ? -3.905 1.577 -13.377 1.00 86.12 102 VAL A N 1
ATOM 748 C CA . VAL A 1 102 ? -2.919 2.078 -14.337 1.00 86.12 102 VAL A CA 1
ATOM 749 C C . VAL A 1 102 ? -3.202 3.561 -14.548 1.00 86.12 102 VAL A C 1
ATOM 751 O O . VAL A 1 102 ? -4.250 3.916 -15.080 1.00 86.12 102 VAL A O 1
ATOM 754 N N . THR A 1 103 ? -2.296 4.425 -14.100 1.00 88.75 103 THR A N 1
ATOM 755 C CA . THR A 1 103 ? -2.456 5.884 -14.218 1.00 88.75 103 THR A CA 1
ATOM 756 C C . THR A 1 103 ? -1.814 6.433 -15.482 1.00 88.75 103 THR A C 1
ATOM 758 O O . THR A 1 103 ? -2.194 7.503 -15.949 1.00 88.75 103 THR A O 1
ATOM 761 N N . GLN A 1 104 ? -0.845 5.710 -16.049 1.00 88.00 104 GLN A N 1
ATOM 762 C CA . GLN A 1 104 ? -0.129 6.147 -17.238 1.00 88.00 104 GLN A CA 1
ATOM 763 C C . GLN A 1 104 ? 0.466 4.958 -17.995 1.00 88.00 104 GLN A C 1
ATOM 765 O O . GLN A 1 104 ? 1.017 4.041 -17.385 1.00 88.00 104 GLN A O 1
ATOM 770 N N . VAL A 1 105 ? 0.409 5.016 -19.325 1.00 89.00 105 VAL A N 1
ATOM 771 C CA . VAL A 1 105 ? 1.128 4.111 -20.230 1.00 89.00 105 VAL A CA 1
ATOM 772 C C . VAL A 1 105 ? 1.916 4.973 -21.209 1.00 89.00 105 VAL A C 1
ATOM 774 O O . VAL A 1 105 ? 1.328 5.821 -21.879 1.00 89.00 105 VAL A O 1
ATOM 777 N N . ARG A 1 106 ? 3.238 4.800 -21.268 1.00 90.12 106 ARG A N 1
ATOM 778 C CA . ARG A 1 106 ? 4.112 5.503 -22.222 1.00 90.12 106 ARG A CA 1
ATOM 779 C C . ARG A 1 106 ? 4.858 4.487 -23.071 1.00 90.12 106 ARG A C 1
ATOM 781 O O . ARG A 1 106 ? 5.491 3.600 -22.507 1.00 90.12 106 ARG A O 1
ATOM 788 N N . ALA A 1 107 ? 4.787 4.615 -24.392 1.00 90.94 107 ALA A N 1
ATOM 789 C CA . ALA A 1 107 ? 5.652 3.850 -25.286 1.00 90.94 107 ALA A CA 1
ATOM 790 C C . ALA A 1 107 ? 7.123 4.215 -25.029 1.00 90.94 107 ALA A C 1
ATOM 792 O O . ALA A 1 107 ? 7.416 5.323 -24.580 1.00 90.94 107 ALA A O 1
ATOM 793 N N . ALA A 1 108 ? 8.023 3.270 -25.260 1.00 88.69 108 ALA A N 1
ATOM 794 C CA . ALA A 1 108 ? 9.461 3.468 -25.205 1.00 88.69 108 ALA A CA 1
ATOM 795 C C . ALA A 1 108 ? 10.072 2.675 -26.363 1.00 88.69 108 ALA A C 1
ATOM 797 O O . ALA A 1 108 ? 10.192 1.453 -26.294 1.00 88.69 108 ALA A O 1
ATOM 798 N N . GLY A 1 109 ? 10.383 3.353 -27.463 1.00 85.81 109 GLY A N 1
ATOM 799 C CA . GLY A 1 109 ? 10.700 2.675 -28.722 1.00 85.81 109 GLY A CA 1
ATOM 800 C C . GLY A 1 109 ? 9.535 1.846 -29.313 1.00 85.81 109 GLY A C 1
ATOM 801 O O . GLY A 1 109 ? 8.382 2.003 -28.901 1.00 85.81 109 GLY A O 1
ATOM 802 N N . PRO A 1 110 ? 9.818 0.990 -30.315 1.00 82.81 110 PRO A N 1
ATOM 803 C CA . PRO A 1 110 ? 8.792 0.260 -31.067 1.00 82.81 110 PRO A CA 1
ATOM 804 C C . PRO A 1 110 ? 8.141 -0.883 -30.277 1.00 82.81 110 PRO A C 1
ATOM 806 O O . PRO A 1 110 ? 6.946 -1.124 -30.438 1.00 82.81 110 PRO A O 1
ATOM 809 N N . ASP A 1 111 ? 8.905 -1.542 -29.401 1.00 86.06 111 ASP A N 1
ATOM 810 C CA . ASP A 1 111 ? 8.506 -2.813 -28.783 1.00 86.06 111 ASP A CA 1
ATOM 811 C C . ASP A 1 111 ? 8.353 -2.746 -27.253 1.00 86.06 111 ASP A C 1
ATOM 813 O O . ASP A 1 111 ? 7.975 -3.737 -26.623 1.00 86.06 111 ASP A O 1
ATOM 817 N N . HIS A 1 112 ? 8.594 -1.584 -26.629 1.00 86.88 112 HIS A N 1
ATOM 818 C CA . HIS A 1 112 ? 8.519 -1.442 -25.172 1.00 86.88 112 HIS A CA 1
ATOM 819 C C . HIS A 1 112 ? 7.532 -0.365 -24.729 1.00 86.88 112 HIS A C 1
ATOM 821 O O . HIS A 1 112 ? 7.187 0.580 -25.437 1.00 86.88 112 HIS A O 1
ATOM 827 N N . GLN A 1 113 ? 7.059 -0.520 -23.495 1.00 89.94 113 GLN A N 1
ATOM 828 C CA . GLN A 1 113 ? 6.189 0.443 -22.839 1.00 89.94 113 GLN A CA 1
ATOM 829 C C . GLN A 1 113 ? 6.427 0.441 -21.334 1.00 89.94 113 GLN A C 1
ATOM 831 O O . GLN A 1 113 ? 6.712 -0.592 -20.727 1.00 89.94 113 GLN A O 1
ATOM 836 N N . VAL A 1 114 ? 6.214 1.598 -20.722 1.00 89.06 114 VAL A N 1
ATOM 837 C CA . VAL A 1 114 ? 6.249 1.797 -19.278 1.00 89.06 114 VAL A CA 1
ATOM 838 C C . VAL A 1 114 ? 4.828 1.981 -18.773 1.00 89.06 114 VAL A C 1
ATOM 840 O O . VAL A 1 114 ? 4.101 2.867 -19.225 1.00 89.06 114 VAL A O 1
ATOM 843 N N . VAL A 1 115 ? 4.443 1.136 -17.819 1.00 88.44 115 VAL A N 1
ATOM 844 C CA . VAL A 1 115 ? 3.115 1.136 -17.198 1.00 88.44 115 VAL A CA 1
ATOM 845 C C . VAL A 1 115 ? 3.252 1.592 -15.751 1.00 88.44 115 VAL A C 1
ATOM 847 O O . VAL A 1 115 ? 3.787 0.863 -14.910 1.00 88.44 115 VAL A O 1
ATOM 850 N N . THR A 1 116 ? 2.748 2.790 -15.462 1.00 87.88 116 THR A N 1
ATOM 851 C CA . THR A 1 116 ? 2.729 3.369 -14.116 1.00 87.88 116 THR A CA 1
ATOM 852 C C . THR A 1 116 ? 1.452 2.967 -13.396 1.00 87.88 116 THR A C 1
ATOM 854 O O . THR A 1 116 ? 0.347 3.095 -13.931 1.00 87.88 116 THR A O 1
ATOM 857 N N . VAL A 1 117 ? 1.607 2.485 -12.167 1.00 86.44 117 VAL A N 1
ATOM 858 C CA . VAL A 1 117 ? 0.530 1.914 -11.362 1.00 86.44 117 VAL A CA 1
ATOM 859 C C . VAL A 1 117 ? 0.480 2.571 -9.990 1.00 86.44 117 VAL A C 1
ATOM 861 O O . VAL A 1 117 ? 1.514 2.767 -9.342 1.00 86.44 117 VAL A O 1
ATOM 864 N N . VAL A 1 118 ? -0.740 2.848 -9.527 1.00 84.94 118 VAL A N 1
ATOM 865 C CA . VAL A 1 118 ? -1.03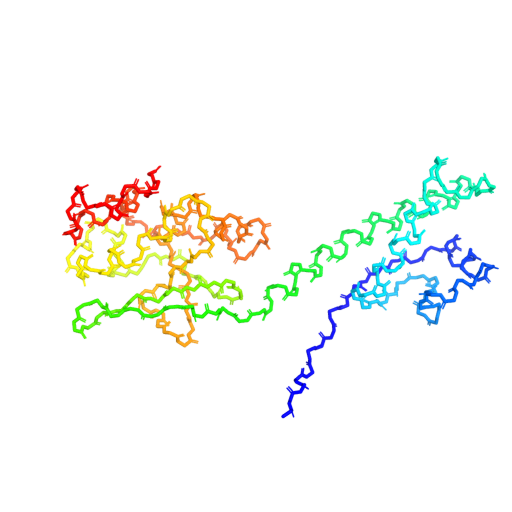5 3.353 -8.182 1.00 84.94 118 VAL A CA 1
ATOM 866 C C . VAL A 1 118 ? -2.043 2.434 -7.490 1.00 84.94 118 VAL A C 1
ATOM 868 O O . VAL A 1 118 ? -3.000 1.958 -8.103 1.00 84.94 118 VAL A O 1
ATOM 871 N N . GLY A 1 119 ? -1.830 2.195 -6.193 1.00 75.62 119 GLY A N 1
ATOM 872 C CA . GLY A 1 119 ? -2.797 1.521 -5.322 1.00 75.62 119 GLY A CA 1
ATOM 873 C C . GLY A 1 119 ? -3.031 0.029 -5.604 1.00 75.62 119 GLY A C 1
ATOM 874 O O . GLY A 1 119 ? -2.218 -0.650 -6.246 1.00 75.62 119 GLY A O 1
ATOM 875 N N . GLY A 1 120 ? -4.128 -0.479 -5.034 1.00 69.44 120 GLY A N 1
ATOM 876 C CA . GLY A 1 120 ? -4.707 -1.810 -5.242 1.00 69.44 120 GLY A CA 1
ATOM 877 C C . GLY A 1 120 ? -3.903 -3.039 -4.793 1.00 69.44 120 GLY A C 1
ATOM 878 O O . GLY A 1 120 ? -2.799 -2.949 -4.278 1.00 69.44 120 GLY A O 1
ATOM 879 N N . ARG A 1 121 ? -4.449 -4.236 -5.026 1.00 67.69 121 ARG A N 1
ATOM 880 C CA . ARG A 1 121 ? -3.881 -5.563 -4.752 1.00 67.69 121 ARG A CA 1
ATOM 881 C C . ARG A 1 121 ? -3.170 -6.118 -5.982 1.00 67.69 121 ARG A C 1
ATOM 883 O O . ARG A 1 121 ? -3.438 -7.232 -6.431 1.00 67.69 121 ARG A O 1
ATOM 890 N N . GLY A 1 122 ? -2.293 -5.310 -6.573 1.00 66.50 122 GLY A N 1
ATOM 891 C CA . GLY A 1 122 ? -1.370 -5.824 -7.583 1.00 66.50 122 GLY A CA 1
ATOM 892 C C . GLY A 1 122 ? -0.477 -6.892 -6.953 1.00 66.50 122 GLY A C 1
ATOM 893 O O . GLY A 1 122 ? -0.021 -6.717 -5.822 1.00 66.50 122 GLY A O 1
ATOM 894 N N . THR A 1 123 ? -0.243 -7.993 -7.664 1.00 83.06 123 THR A N 1
ATOM 895 C CA . THR A 1 123 ? 0.782 -8.971 -7.277 1.00 83.06 123 THR A CA 1
ATOM 896 C C . THR A 1 123 ? 2.168 -8.326 -7.345 1.00 83.06 123 THR A C 1
ATOM 898 O O . THR A 1 123 ? 2.334 -7.229 -7.875 1.00 83.06 123 THR A O 1
ATOM 901 N N . TYR A 1 124 ? 3.190 -8.995 -6.836 1.00 92.94 124 TYR A N 1
ATOM 902 C CA . TYR A 1 124 ? 4.582 -8.615 -7.060 1.00 92.94 124 TYR A CA 1
ATOM 903 C C . TYR A 1 124 ? 5.366 -9.836 -7.525 1.00 92.94 124 TYR A C 1
ATOM 905 O O . TYR A 1 124 ? 4.940 -10.979 -7.333 1.00 92.94 124 TYR A O 1
ATOM 913 N N . ARG A 1 125 ? 6.481 -9.596 -8.211 1.00 94.75 125 ARG A N 1
ATOM 914 C CA . ARG A 1 125 ? 7.415 -10.657 -8.588 1.00 94.75 125 ARG A CA 1
ATOM 915 C C . ARG A 1 125 ? 8.314 -10.954 -7.389 1.00 94.75 125 ARG A C 1
ATOM 917 O O . ARG A 1 125 ? 8.740 -10.031 -6.704 1.00 94.75 125 ARG A O 1
ATOM 924 N N . ARG A 1 126 ? 8.603 -12.235 -7.153 1.00 95.62 126 ARG A N 1
ATOM 925 C CA . ARG A 1 126 ? 9.507 -12.679 -6.074 1.00 95.62 126 ARG A CA 1
ATOM 926 C C . ARG A 1 126 ? 10.972 -12.687 -6.486 1.00 95.62 126 ARG A C 1
ATOM 928 O O . ARG A 1 126 ? 11.840 -12.668 -5.629 1.00 95.62 126 ARG A O 1
ATOM 935 N N . GLN A 1 127 ? 11.233 -12.723 -7.789 1.00 97.00 127 GLN A N 1
ATOM 936 C CA . GLN A 1 127 ? 12.574 -12.744 -8.357 1.00 97.00 127 GLN A CA 1
ATOM 937 C C . GLN A 1 127 ? 12.634 -11.855 -9.603 1.00 97.00 127 GLN A C 1
ATOM 939 O O . GLN A 1 127 ? 11.614 -11.719 -10.302 1.00 97.00 127 GLN A O 1
ATOM 944 N N . PRO A 1 128 ? 13.792 -11.226 -9.877 1.00 96.38 128 PRO A N 1
ATOM 945 C CA . PRO A 1 128 ? 14.079 -10.602 -11.159 1.00 96.38 128 PRO A CA 1
ATOM 946 C C . PRO A 1 128 ? 13.822 -11.581 -12.310 1.00 96.38 128 PRO A C 1
ATOM 948 O O . PRO A 1 128 ? 14.069 -12.779 -12.204 1.00 96.38 128 PRO A O 1
ATOM 951 N N . CYS A 1 129 ? 13.278 -11.077 -13.413 1.00 95.25 129 CYS A N 1
ATOM 952 C CA . CYS A 1 129 ? 13.148 -11.857 -14.643 1.00 95.25 129 CYS A CA 1
ATOM 953 C C . CYS A 1 129 ? 14.523 -12.136 -15.268 1.00 95.25 129 CYS A C 1
ATOM 955 O O . CYS A 1 129 ? 15.502 -11.460 -14.948 1.00 95.25 129 CYS A O 1
ATOM 957 N N . SER A 1 130 ? 14.590 -13.105 -16.183 1.00 94.38 130 SER A N 1
ATOM 958 C CA . SER A 1 130 ? 15.835 -13.459 -16.875 1.00 94.38 130 SER A CA 1
ATOM 959 C C . SER A 1 130 ? 16.431 -12.291 -17.669 1.00 94.38 130 SER A C 1
ATOM 961 O O . SER A 1 130 ? 17.640 -12.159 -17.747 1.00 94.38 130 SER A O 1
ATOM 963 N N . ASP A 1 131 ? 15.581 -11.421 -18.188 1.00 94.06 131 ASP A N 1
ATOM 964 C CA . ASP A 1 131 ? 15.863 -10.216 -18.970 1.00 94.06 131 ASP A CA 1
ATOM 965 C C . ASP A 1 131 ? 15.542 -8.950 -18.152 1.00 94.06 131 ASP A C 1
ATOM 967 O O . ASP A 1 131 ? 15.046 -7.958 -18.669 1.00 94.06 131 ASP A O 1
ATOM 971 N N . CYS A 1 132 ? 15.661 -9.004 -16.822 1.00 94.75 132 CYS A N 1
ATOM 972 C CA . CYS A 1 132 ? 15.283 -7.873 -15.981 1.00 94.75 132 CYS A CA 1
ATOM 973 C C . CYS A 1 132 ? 16.326 -6.756 -16.081 1.00 94.75 132 CYS A C 1
ATOM 975 O O . CYS A 1 132 ? 17.482 -7.026 -15.766 1.00 94.75 132 CYS A O 1
ATOM 977 N N . PRO A 1 133 ? 15.924 -5.498 -16.348 1.00 94.62 133 PRO A N 1
ATOM 978 C CA . PRO A 1 133 ? 16.879 -4.399 -16.501 1.00 94.62 133 PRO A CA 1
ATOM 979 C C . PRO A 1 133 ? 17.645 -4.084 -15.212 1.00 94.62 133 PRO A C 1
ATOM 981 O O . PRO A 1 133 ? 18.662 -3.411 -15.247 1.00 94.62 133 PRO A O 1
ATOM 984 N N . TRP A 1 134 ? 17.167 -4.567 -14.058 1.00 95.88 134 TRP A N 1
ATOM 985 C CA . TRP A 1 134 ? 17.892 -4.457 -12.791 1.00 95.88 134 TRP A CA 1
ATOM 986 C C . TRP A 1 134 ? 19.131 -5.346 -12.716 1.00 95.88 134 TRP A C 1
ATOM 988 O O . TRP A 1 134 ? 19.943 -5.115 -11.826 1.00 95.88 134 TRP A O 1
ATOM 998 N N . ARG A 1 135 ? 19.257 -6.371 -13.564 1.00 97.12 135 ARG A N 1
ATOM 999 C CA . ARG A 1 135 ? 20.407 -7.274 -13.547 1.00 97.12 135 ARG A CA 1
ATOM 1000 C C . ARG A 1 135 ? 21.594 -6.634 -14.254 1.00 97.12 135 ARG A C 1
ATOM 1002 O O . ARG A 1 135 ? 21.448 -6.139 -15.365 1.00 97.12 135 ARG A O 1
ATOM 1009 N N . VAL A 1 136 ? 22.772 -6.733 -13.643 1.00 96.94 136 VAL A N 1
ATOM 1010 C CA . VAL A 1 136 ? 24.021 -6.198 -14.215 1.00 96.94 136 VAL A CA 1
ATOM 1011 C C . VAL A 1 136 ? 24.428 -6.934 -15.498 1.00 96.94 136 VAL A C 1
ATOM 1013 O O . VAL A 1 136 ? 25.115 -6.372 -16.342 1.00 96.94 136 VAL A O 1
ATOM 1016 N N . ASP A 1 137 ? 23.982 -8.179 -15.672 1.00 95.06 137 ASP A N 1
ATOM 1017 C CA . ASP A 1 137 ? 24.265 -9.013 -16.844 1.00 95.06 137 ASP A CA 1
ATOM 1018 C C . ASP A 1 137 ? 23.173 -8.974 -17.932 1.00 95.06 137 ASP A C 1
ATOM 1020 O O . ASP A 1 137 ? 23.270 -9.720 -18.903 1.00 95.06 137 ASP A O 1
ATOM 1024 N N . ALA A 1 138 ? 22.148 -8.121 -17.791 1.00 92.25 138 ALA A N 1
ATOM 1025 C CA . ALA A 1 138 ? 21.050 -7.969 -18.757 1.00 92.25 138 ALA A CA 1
ATOM 1026 C C . ALA A 1 138 ? 20.808 -6.488 -19.107 1.00 92.25 138 ALA A C 1
ATOM 1028 O O . ALA A 1 138 ? 19.707 -5.954 -18.948 1.00 92.25 138 ALA A O 1
ATOM 1029 N N . VAL A 1 139 ? 21.880 -5.825 -19.542 1.00 90.38 139 VAL A N 1
ATOM 1030 C CA . VAL A 1 139 ? 21.885 -4.433 -20.012 1.00 90.38 139 VAL A CA 1
ATOM 1031 C C . VAL A 1 139 ? 21.593 -4.398 -21.519 1.00 90.38 139 VAL A C 1
ATOM 1033 O O . VAL A 1 139 ? 21.801 -5.394 -22.205 1.00 90.38 139 VAL A O 1
ATOM 1036 N N . ASP A 1 140 ? 21.101 -3.266 -22.028 1.00 86.00 140 ASP A N 1
ATOM 1037 C CA . ASP A 1 140 ? 20.771 -3.006 -23.445 1.00 86.00 140 ASP A CA 1
ATOM 1038 C C . ASP A 1 140 ? 19.513 -3.715 -23.983 1.00 86.00 140 ASP A C 1
ATOM 1040 O O . ASP A 1 140 ? 19.127 -3.520 -25.135 1.00 86.00 140 ASP A O 1
ATOM 1044 N N . GLU A 1 141 ? 18.798 -4.454 -23.133 1.00 89.19 141 GLU A N 1
ATOM 1045 C CA . GLU A 1 141 ? 17.513 -5.088 -23.473 1.00 89.19 141 GLU A CA 1
ATOM 1046 C C . GLU A 1 141 ? 16.352 -4.081 -23.594 1.00 89.19 141 GLU A C 1
ATOM 1048 O O . GLU A 1 141 ? 15.289 -4.395 -24.134 1.00 89.19 141 GLU A O 1
ATOM 1053 N N . PHE A 1 142 ? 16.520 -2.863 -23.067 1.00 90.75 142 PHE A N 1
ATOM 1054 C CA . PHE A 1 142 ? 15.483 -1.830 -23.049 1.00 90.75 142 PHE A CA 1
ATOM 1055 C C . PHE A 1 142 ? 16.044 -0.482 -23.500 1.00 90.75 142 PHE A C 1
ATOM 1057 O O . PHE A 1 142 ? 17.155 -0.115 -23.119 1.00 90.75 142 PHE A O 1
ATOM 1064 N N . PRO A 1 143 ? 15.262 0.322 -24.238 1.00 93.31 143 PRO A N 1
ATOM 1065 C CA . PRO A 1 143 ? 15.705 1.640 -24.665 1.00 93.31 143 PRO A CA 1
ATOM 1066 C C . PRO A 1 143 ? 15.821 2.602 -23.477 1.00 93.31 143 PRO A C 1
ATOM 1068 O O . PRO A 1 143 ? 14.958 2.618 -22.595 1.00 93.31 143 PRO A O 1
ATOM 1071 N N . ALA A 1 144 ? 16.812 3.499 -23.522 1.00 95.31 144 ALA A N 1
ATOM 1072 C CA . ALA A 1 144 ? 17.029 4.568 -22.537 1.00 95.31 144 ALA A CA 1
ATOM 1073 C C . ALA A 1 144 ? 15.749 5.377 -22.218 1.00 95.31 144 ALA A C 1
ATOM 1075 O O . ALA A 1 144 ? 15.502 5.781 -21.080 1.00 95.31 144 ALA A O 1
ATOM 1076 N N . GLU A 1 145 ? 14.880 5.570 -23.215 1.00 95.44 145 GLU A N 1
ATOM 1077 C CA . GLU A 1 145 ? 13.586 6.243 -23.068 1.00 95.44 145 GLU A CA 1
ATOM 1078 C C . GLU A 1 145 ? 12.679 5.586 -22.011 1.00 95.44 145 GLU A C 1
ATOM 1080 O O . GLU A 1 145 ? 12.001 6.293 -21.260 1.00 95.44 145 GLU A O 1
ATOM 1085 N N . ALA A 1 146 ? 12.698 4.254 -21.887 1.00 94.38 146 ALA A N 1
ATOM 1086 C CA . ALA A 1 146 ? 11.913 3.545 -20.878 1.00 94.38 146 ALA A CA 1
ATOM 1087 C C . ALA A 1 146 ? 12.310 4.002 -19.468 1.00 94.38 146 ALA A C 1
ATOM 1089 O O . ALA A 1 146 ? 11.459 4.352 -18.651 1.00 94.38 146 ALA A O 1
ATOM 1090 N N . PHE A 1 147 ? 13.611 4.109 -19.214 1.00 95.56 147 PHE A N 1
ATOM 1091 C CA . PHE A 1 147 ? 14.151 4.537 -17.928 1.00 95.56 147 PHE A CA 1
ATOM 1092 C C . PHE A 1 147 ? 13.876 6.013 -17.643 1.00 95.56 147 PHE A C 1
ATOM 1094 O O . PHE A 1 147 ? 13.578 6.378 -16.503 1.00 95.56 147 PHE A O 1
ATOM 1101 N N . ARG A 1 148 ? 13.883 6.870 -18.669 1.00 96.12 148 ARG A N 1
ATOM 1102 C CA . ARG A 1 148 ? 13.436 8.263 -18.524 1.00 96.12 148 ARG A CA 1
ATOM 1103 C C . ARG A 1 148 ? 11.958 8.327 -18.132 1.00 96.12 148 ARG A C 1
ATOM 1105 O O . ARG A 1 148 ? 11.578 9.087 -17.244 1.00 96.12 148 ARG A O 1
ATOM 1112 N N . HIS A 1 149 ? 11.113 7.501 -18.748 1.00 94.50 149 HIS A N 1
ATOM 1113 C CA . HIS A 1 149 ? 9.682 7.446 -18.447 1.00 94.50 149 HIS A CA 1
ATOM 1114 C C . HIS A 1 149 ? 9.366 6.914 -17.048 1.00 94.50 149 HIS A C 1
ATOM 1116 O O . HIS A 1 149 ? 8.432 7.420 -16.417 1.00 94.50 149 HIS A O 1
ATOM 1122 N N . SER A 1 150 ? 10.119 5.931 -16.550 1.00 93.62 150 SER A N 1
ATOM 1123 C CA . SER A 1 150 ? 9.888 5.363 -15.221 1.00 93.62 150 SER A CA 1
ATOM 1124 C C . SER A 1 150 ? 10.582 6.105 -14.080 1.00 93.62 150 SER A C 1
ATOM 1126 O O . SER A 1 150 ? 10.219 5.847 -12.940 1.00 93.62 150 SER A O 1
ATOM 1128 N N . ALA A 1 151 ? 11.499 7.050 -14.320 1.00 95.38 151 ALA A N 1
ATOM 1129 C CA . ALA A 1 151 ? 12.344 7.626 -13.259 1.00 95.38 151 ALA A CA 1
ATOM 1130 C C . ALA A 1 151 ? 11.570 8.176 -12.048 1.00 95.38 151 ALA A C 1
ATOM 1132 O O . ALA A 1 151 ? 11.990 7.996 -10.906 1.00 95.38 151 ALA A O 1
ATOM 1133 N N . GLY A 1 152 ? 10.382 8.746 -12.278 1.00 93.81 152 GLY A N 1
ATOM 1134 C CA . GLY A 1 152 ? 9.518 9.285 -11.223 1.00 93.81 152 GLY A CA 1
ATOM 1135 C C . GLY A 1 152 ? 9.048 8.274 -10.167 1.00 93.81 152 GLY A C 1
ATOM 1136 O O . GLY A 1 152 ? 8.583 8.670 -9.099 1.00 93.81 152 GLY A O 1
ATOM 1137 N N . VAL A 1 153 ? 9.170 6.969 -10.419 1.00 93.31 153 VAL A N 1
ATOM 1138 C CA . VAL A 1 153 ? 8.904 5.925 -9.412 1.00 93.31 153 VAL A CA 1
ATOM 1139 C C . VAL A 1 153 ? 10.016 5.824 -8.361 1.00 93.31 153 VAL A C 1
ATOM 1141 O O . VAL A 1 153 ? 9.761 5.364 -7.253 1.00 93.31 153 VAL A O 1
ATOM 1144 N N . ALA A 1 154 ? 11.233 6.263 -8.693 1.00 94.25 154 ALA A N 1
ATOM 1145 C CA . ALA A 1 154 ? 12.415 6.225 -7.833 1.00 94.25 154 ALA A CA 1
ATOM 1146 C C . ALA A 1 154 ? 12.681 7.571 -7.135 1.00 94.25 154 ALA A C 1
ATOM 1148 O O . ALA A 1 154 ? 13.713 7.759 -6.491 1.00 94.25 154 ALA A O 1
ATOM 1149 N N . TYR A 1 155 ? 11.764 8.530 -7.277 1.00 95.38 155 TYR A N 1
ATOM 1150 C CA . TYR A 1 155 ? 11.822 9.786 -6.542 1.00 95.38 155 TYR A CA 1
ATOM 1151 C C . TYR A 1 155 ? 11.396 9.572 -5.093 1.00 95.38 155 TYR A C 1
ATOM 1153 O O . TYR A 1 155 ? 10.601 8.678 -4.777 1.00 95.38 155 TYR A O 1
ATOM 1161 N N . ASP A 1 156 ? 11.898 10.437 -4.218 1.00 9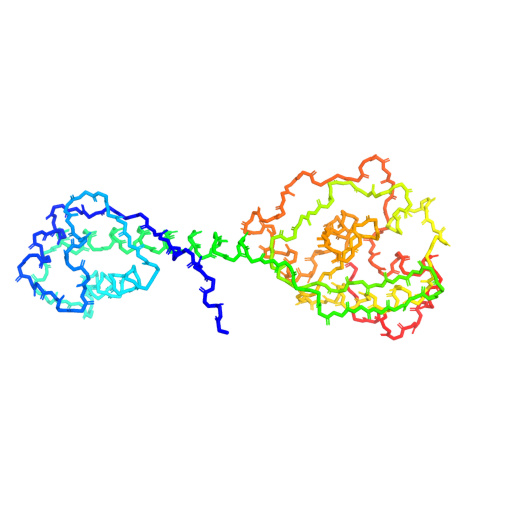4.50 156 ASP A N 1
ATOM 1162 C CA . ASP A 1 156 ? 11.544 10.405 -2.807 1.00 94.50 156 ASP A CA 1
ATOM 1163 C C . ASP A 1 156 ? 10.032 10.548 -2.604 1.00 94.50 156 ASP A C 1
ATOM 1165 O O . ASP A 1 156 ? 9.376 11.381 -3.232 1.00 94.50 156 ASP A O 1
ATOM 1169 N N . MET A 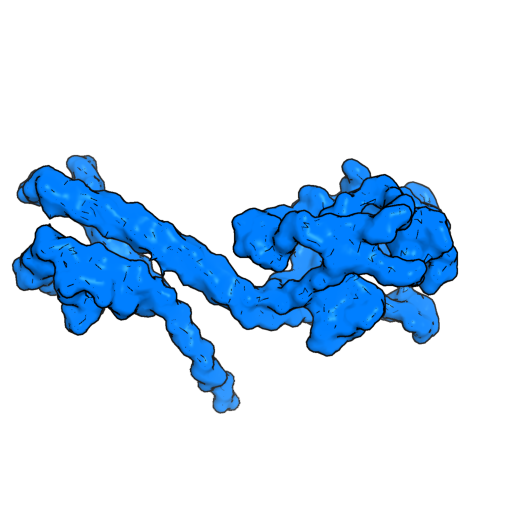1 157 ? 9.478 9.712 -1.726 1.00 93.62 157 MET A N 1
ATOM 1170 C CA . MET A 1 157 ? 8.058 9.686 -1.370 1.00 93.62 157 MET A CA 1
ATOM 1171 C C . MET A 1 157 ? 7.095 9.464 -2.548 1.00 93.62 157 MET A C 1
ATOM 1173 O O . MET A 1 157 ? 5.889 9.685 -2.410 1.00 93.62 157 MET A O 1
ATOM 1177 N N . SER A 1 158 ? 7.587 8.960 -3.684 1.00 93.94 158 SER A N 1
ATOM 1178 C CA . SER A 1 158 ? 6.732 8.632 -4.823 1.00 93.94 158 SER A CA 1
ATOM 1179 C C . SER A 1 158 ? 5.661 7.613 -4.427 1.00 93.94 158 SER A C 1
ATOM 1181 O O . SER A 1 158 ? 5.932 6.616 -3.755 1.00 93.94 158 SER A O 1
ATOM 1183 N N . GLN A 1 159 ? 4.420 7.865 -4.839 1.00 91.62 159 GLN A N 1
ATOM 1184 C CA . GLN A 1 159 ? 3.304 6.922 -4.695 1.00 91.62 159 GLN A CA 1
ATOM 1185 C C . GLN A 1 159 ? 3.133 6.040 -5.937 1.00 91.62 159 GLN A C 1
ATOM 1187 O O . GLN A 1 159 ? 2.265 5.166 -5.976 1.00 91.62 159 GLN A O 1
ATOM 1192 N N . HIS A 1 160 ? 3.942 6.283 -6.967 1.00 92.25 160 HIS A N 1
ATOM 1193 C CA . HIS A 1 160 ? 3.894 5.566 -8.227 1.00 92.25 160 HIS A CA 1
ATOM 1194 C C . HIS A 1 160 ? 4.828 4.363 -8.176 1.00 92.25 160 HIS A C 1
ATOM 1196 O O . HIS A 1 160 ? 5.968 4.464 -7.736 1.00 92.25 160 HIS A O 1
ATOM 1202 N N . THR A 1 161 ? 4.359 3.229 -8.678 1.00 91.12 161 THR A N 1
ATOM 1203 C CA . THR A 1 161 ? 5.188 2.043 -8.923 1.00 91.12 161 THR A CA 1
ATOM 1204 C C . THR A 1 161 ? 5.138 1.708 -10.408 1.00 91.12 161 THR A C 1
ATOM 1206 O O . THR A 1 161 ? 4.240 2.173 -11.114 1.00 91.12 161 THR A O 1
ATOM 1209 N N . PHE A 1 162 ? 6.077 0.906 -10.901 1.00 85.31 162 PHE A N 1
ATOM 1210 C CA . PHE A 1 162 ? 5.984 0.352 -12.249 1.00 85.31 162 PHE A CA 1
ATOM 1211 C C . PHE A 1 162 ? 5.712 -1.145 -12.210 1.00 85.31 162 PHE A C 1
ATOM 1213 O O . PHE A 1 162 ? 6.167 -1.875 -11.319 1.00 85.31 162 PHE A O 1
ATOM 1220 N N . ALA A 1 163 ? 4.954 -1.592 -13.205 1.00 88.06 163 ALA A N 1
ATOM 1221 C CA . ALA A 1 163 ? 4.767 -3.006 -13.451 1.00 88.06 163 ALA A CA 1
ATOM 1222 C C . ALA A 1 163 ? 6.072 -3.632 -13.966 1.00 88.06 163 ALA A C 1
ATOM 1224 O O . ALA A 1 163 ? 6.795 -3.031 -14.756 1.00 88.06 163 ALA A O 1
ATOM 1225 N N . CYS A 1 164 ? 6.348 -4.867 -13.561 1.00 91.94 164 CYS A N 1
ATOM 1226 C CA . CYS A 1 164 ? 7.326 -5.727 -14.206 1.00 91.94 164 CYS A CA 1
ATOM 1227 C C . CYS A 1 164 ? 7.000 -5.828 -15.699 1.00 91.94 164 CYS A C 1
ATOM 1229 O O . CYS A 1 164 ? 5.842 -6.049 -16.075 1.00 91.94 164 CYS A O 1
ATOM 1231 N N . HIS A 1 165 ? 8.028 -5.705 -16.536 1.00 89.56 165 HIS A N 1
ATOM 1232 C CA . HIS A 1 165 ? 7.905 -5.696 -17.992 1.00 89.56 165 HIS A CA 1
ATOM 1233 C C . HIS A 1 165 ? 7.232 -6.964 -18.536 1.00 89.56 165 HIS A C 1
ATOM 1235 O O . HIS A 1 165 ? 6.429 -6.876 -19.457 1.00 89.56 165 HIS A O 1
ATOM 1241 N N . GLN A 1 166 ? 7.430 -8.120 -17.893 1.00 89.75 166 GLN A N 1
ATOM 1242 C CA . GLN A 1 166 ? 6.787 -9.384 -18.284 1.00 89.75 166 GLN A CA 1
ATOM 1243 C C . GLN A 1 166 ? 5.328 -9.539 -17.816 1.00 89.75 166 GLN A C 1
ATOM 1245 O O . GLN A 1 166 ? 4.662 -10.508 -18.173 1.00 89.75 166 GLN A O 1
ATOM 1250 N N . SER A 1 167 ? 4.809 -8.639 -16.976 1.00 84.94 167 SER A N 1
ATOM 1251 C CA . SER A 1 167 ? 3.460 -8.791 -16.392 1.00 84.94 167 SER A CA 1
ATOM 1252 C C . SER A 1 167 ? 2.359 -8.147 -17.242 1.00 84.94 167 SER A C 1
ATOM 1254 O O . SER A 1 167 ? 1.183 -8.500 -17.118 1.00 84.94 167 SER A O 1
ATOM 1256 N N . GLY A 1 168 ? 2.736 -7.219 -18.127 1.00 77.81 168 GLY A N 1
ATOM 1257 C CA . GLY A 1 168 ? 1.818 -6.494 -19.003 1.00 77.81 168 GLY A CA 1
ATOM 1258 C C . GLY A 1 168 ? 0.785 -5.632 -18.260 1.00 77.81 168 GLY A C 1
ATOM 1259 O O . GLY A 1 1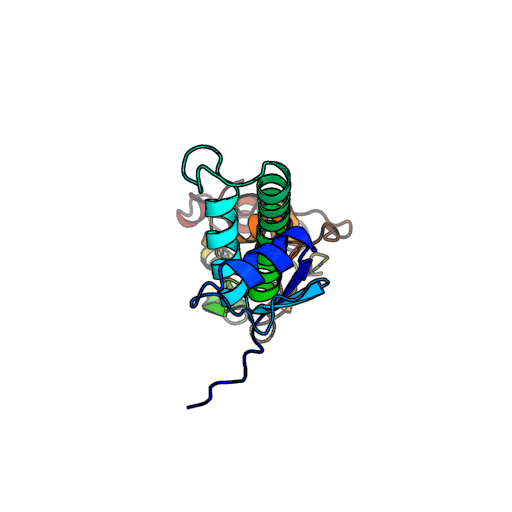68 ? 0.785 -5.502 -17.037 1.00 77.81 168 GLY A O 1
ATOM 1260 N N . GLN A 1 169 ? -0.133 -5.028 -19.022 1.00 80.19 169 GLN A N 1
ATOM 1261 C CA . GLN A 1 169 ? -1.096 -4.043 -18.503 1.00 80.19 169 GLN A CA 1
ATOM 1262 C C . GLN A 1 169 ? -2.323 -4.655 -17.808 1.00 80.19 169 GLN A C 1
ATOM 1264 O O . GLN A 1 169 ? -2.946 -4.010 -16.970 1.00 80.19 169 GLN A O 1
ATOM 1269 N N . LYS A 1 170 ? -2.714 -5.890 -18.159 1.00 78.44 170 LYS A N 1
ATOM 1270 C CA . LYS A 1 170 ? -3.969 -6.496 -17.665 1.00 78.44 170 LYS A CA 1
ATOM 1271 C C . LYS A 1 170 ? -3.881 -6.937 -16.204 1.00 78.44 170 LYS A C 1
ATOM 1273 O O . LYS A 1 170 ? -4.883 -6.917 -15.491 1.00 78.44 170 LYS A O 1
ATOM 1278 N N . ARG A 1 171 ? -2.703 -7.400 -15.780 1.00 81.38 171 ARG A N 1
ATOM 1279 C CA . ARG A 1 171 ? -2.417 -7.873 -14.419 1.00 81.38 171 ARG A CA 1
ATOM 1280 C C . ARG A 1 171 ? -1.017 -7.405 -14.014 1.00 81.38 171 ARG A C 1
ATOM 1282 O O . ARG A 1 171 ? -0.117 -8.234 -13.890 1.00 81.38 171 ARG A O 1
ATOM 1289 N N . PRO A 1 172 ? -0.818 -6.085 -13.850 1.00 87.19 172 PRO A N 1
ATOM 1290 C CA . PRO A 1 172 ? 0.496 -5.555 -13.542 1.00 87.19 172 PRO A CA 1
ATOM 1291 C C . PRO A 1 172 ? 0.949 -6.080 -12.180 1.00 87.19 172 PRO A C 1
ATOM 1293 O O . PRO A 1 172 ? 0.224 -5.976 -11.186 1.00 87.19 172 PRO A O 1
ATOM 1296 N N . ALA A 1 173 ? 2.151 -6.650 -12.146 1.00 90.75 173 ALA A N 1
ATOM 1297 C CA . ALA A 1 173 ? 2.815 -7.039 -10.914 1.00 90.75 173 ALA A CA 1
ATOM 1298 C C . ALA A 1 173 ? 3.980 -6.089 -10.647 1.00 90.75 173 ALA A C 1
ATOM 1300 O O . ALA A 1 173 ? 4.699 -5.759 -11.583 1.00 90.75 173 ALA A O 1
ATOM 1301 N N . VAL A 1 174 ? 4.204 -5.669 -9.403 1.00 93.44 174 VAL A N 1
ATOM 1302 C CA . VAL A 1 174 ? 5.361 -4.821 -9.067 1.00 93.44 174 VAL A CA 1
ATOM 1303 C C . VAL A 1 174 ? 6.663 -5.602 -9.291 1.00 93.44 174 VAL A C 1
ATOM 1305 O O . VAL A 1 174 ? 6.739 -6.800 -9.001 1.00 93.44 174 VAL A O 1
ATOM 1308 N N . CYS A 1 175 ? 7.673 -4.934 -9.853 1.00 94.94 175 CYS A N 1
ATOM 1309 C CA . CYS A 1 175 ? 8.965 -5.533 -10.185 1.00 94.94 175 CYS A CA 1
ATOM 1310 C C . CYS A 1 175 ? 9.772 -5.938 -8.938 1.00 94.94 175 CYS A C 1
ATOM 1312 O O . CYS A 1 175 ? 9.926 -5.141 -8.017 1.00 94.94 175 CYS A O 1
ATOM 1314 N N . ALA A 1 176 ? 10.342 -7.149 -8.945 1.00 96.00 176 ALA A N 1
ATOM 1315 C CA . ALA A 1 176 ? 11.198 -7.652 -7.867 1.00 96.00 176 ALA A CA 1
ATOM 1316 C C . ALA A 1 176 ? 12.469 -6.810 -7.698 1.00 96.00 176 ALA A C 1
ATOM 1318 O O . ALA A 1 176 ? 12.773 -6.382 -6.592 1.00 96.00 176 ALA A O 1
ATOM 1319 N N . GLY A 1 177 ? 13.175 -6.515 -8.799 1.00 95.56 177 GLY A N 1
ATOM 1320 C CA . GLY A 1 177 ? 14.389 -5.692 -8.757 1.00 95.56 177 GLY A CA 1
ATOM 1321 C C . GLY A 1 177 ? 14.120 -4.294 -8.195 1.00 95.56 177 GLY A C 1
ATOM 1322 O O . GLY A 1 177 ? 14.885 -3.795 -7.376 1.00 95.56 177 GLY A O 1
ATOM 1323 N N . PHE A 1 178 ? 12.958 -3.714 -8.517 1.00 95.75 178 PHE A N 1
ATOM 1324 C CA . PHE A 1 178 ? 12.537 -2.450 -7.918 1.00 95.75 178 PHE A CA 1
ATOM 1325 C C . PHE A 1 178 ? 12.318 -2.571 -6.413 1.00 95.75 178 PHE A C 1
ATOM 1327 O O . PHE A 1 178 ? 12.832 -1.745 -5.672 1.00 95.75 178 PHE A O 1
ATOM 1334 N N . LEU A 1 179 ? 11.603 -3.598 -5.947 1.00 95.69 179 LEU A N 1
ATOM 1335 C CA . LEU A 1 179 ? 11.401 -3.814 -4.511 1.00 95.69 179 LEU A CA 1
ATOM 1336 C C . LEU A 1 179 ? 12.729 -4.005 -3.758 1.00 95.69 179 LEU A C 1
ATOM 1338 O O . LEU A 1 179 ? 12.854 -3.519 -2.640 1.00 95.69 179 LEU A O 1
ATOM 1342 N N . LEU A 1 180 ? 13.718 -4.651 -4.385 1.00 95.50 180 LEU A N 1
ATOM 1343 C CA . LEU A 1 180 ? 15.026 -4.937 -3.786 1.00 95.50 180 LEU A CA 1
ATOM 1344 C C . LEU A 1 180 ? 16.007 -3.754 -3.793 1.00 95.50 180 LEU A C 1
ATOM 1346 O O . LEU A 1 180 ? 16.826 -3.652 -2.881 1.00 95.50 180 LEU A O 1
ATOM 1350 N N . ARG A 1 181 ? 15.985 -2.908 -4.833 1.00 95.19 181 ARG A N 1
ATOM 1351 C CA . ARG A 1 181 ? 17.031 -1.890 -5.072 1.00 95.19 181 ARG A CA 1
ATOM 1352 C C . ARG A 1 181 ? 16.511 -0.476 -5.322 1.00 95.19 181 ARG A C 1
ATOM 1354 O O . ARG A 1 181 ? 17.160 0.483 -4.941 1.00 95.19 181 ARG A O 1
ATOM 1361 N N . GLY A 1 182 ? 15.332 -0.311 -5.920 1.00 91.19 182 GLY A N 1
ATOM 1362 C CA . GLY A 1 182 ? 14.796 1.017 -6.267 1.00 91.19 182 GLY A CA 1
ATOM 1363 C C . GLY A 1 182 ? 13.697 1.551 -5.346 1.00 91.19 182 GLY A C 1
ATOM 1364 O O . GLY A 1 182 ? 13.310 2.712 -5.454 1.00 91.19 182 GLY A O 1
ATOM 1365 N N . GLY A 1 183 ? 13.139 0.705 -4.480 1.00 92.44 183 GLY A N 1
ATOM 1366 C CA . GLY A 1 183 ? 11.881 0.965 -3.783 1.00 92.44 183 GLY A CA 1
ATOM 1367 C C . GLY A 1 183 ? 12.021 1.563 -2.386 1.00 92.44 183 GLY A C 1
ATOM 1368 O O . GLY A 1 183 ? 11.014 1.977 -1.814 1.00 92.44 183 GLY A O 1
ATOM 1369 N N . ALA A 1 184 ? 13.229 1.634 -1.821 1.00 92.25 184 ALA A N 1
ATOM 1370 C CA . ALA A 1 184 ? 13.435 2.002 -0.416 1.00 92.25 184 ALA A CA 1
ATOM 1371 C C . ALA A 1 184 ? 12.853 3.384 -0.054 1.00 92.25 184 ALA A C 1
ATOM 1373 O O . ALA A 1 184 ? 12.260 3.558 1.014 1.00 92.25 184 ALA A O 1
ATOM 1374 N N . HIS A 1 185 ? 12.951 4.350 -0.971 1.00 93.19 185 HIS A N 1
ATOM 1375 C CA . HIS A 1 185 ? 12.453 5.719 -0.790 1.00 93.19 185 HIS A CA 1
ATOM 1376 C C . HIS A 1 185 ? 11.044 5.950 -1.353 1.00 93.19 185 HIS A C 1
ATOM 1378 O O . HIS A 1 185 ? 10.483 7.037 -1.221 1.00 93.19 185 HIS A O 1
ATOM 1384 N N . ASN A 1 186 ? 10.431 4.924 -1.938 1.00 95.75 186 ASN A N 1
ATOM 1385 C CA . ASN A 1 186 ? 9.097 5.007 -2.510 1.00 95.75 186 ASN A CA 1
ATOM 1386 C C . ASN A 1 186 ? 8.025 4.818 -1.418 1.00 95.75 186 ASN A C 1
ATOM 1388 O O . ASN A 1 186 ? 8.015 3.820 -0.689 1.00 95.75 186 ASN A O 1
ATOM 1392 N N . LEU A 1 187 ? 7.090 5.766 -1.301 1.00 94.25 187 LEU A N 1
ATOM 1393 C CA . LEU A 1 187 ? 6.043 5.734 -0.275 1.00 94.25 187 LEU A CA 1
ATOM 1394 C C . LEU A 1 187 ? 5.115 4.525 -0.450 1.00 94.25 187 LEU A C 1
ATOM 1396 O O . LEU A 1 187 ? 4.764 3.877 0.537 1.00 94.25 187 LEU A O 1
ATOM 1400 N N . ALA A 1 188 ? 4.741 4.189 -1.687 1.00 92.31 188 ALA A N 1
ATOM 1401 C CA . ALA A 1 188 ? 3.873 3.044 -1.952 1.00 92.31 188 ALA A CA 1
ATOM 1402 C C . ALA A 1 188 ? 4.547 1.710 -1.589 1.00 92.31 188 ALA A C 1
ATOM 1404 O O . ALA A 1 188 ? 3.884 0.823 -1.050 1.00 92.31 188 ALA A O 1
ATOM 1405 N N . VAL A 1 189 ? 5.861 1.582 -1.807 1.00 93.81 189 VAL A N 1
ATOM 1406 C CA . VAL A 1 189 ? 6.642 0.404 -1.390 1.00 93.81 189 VAL A CA 1
ATOM 1407 C C . VAL A 1 189 ? 6.689 0.280 0.130 1.00 93.81 189 VAL A C 1
ATOM 1409 O O . VAL A 1 189 ? 6.337 -0.768 0.672 1.00 93.81 189 VAL A O 1
ATOM 1412 N N . ARG A 1 190 ? 7.023 1.365 0.837 1.00 93.88 190 ARG A N 1
ATOM 1413 C CA . ARG A 1 190 ? 7.092 1.384 2.309 1.00 93.88 190 ARG A CA 1
ATOM 1414 C C . ARG A 1 190 ? 5.754 1.037 2.960 1.00 93.88 190 ARG A C 1
ATOM 1416 O O . ARG A 1 190 ? 5.700 0.220 3.880 1.00 93.88 190 ARG A O 1
ATOM 1423 N N . LEU A 1 191 ? 4.665 1.637 2.477 1.00 90.50 191 LEU A N 1
ATOM 1424 C CA . LEU A 1 191 ? 3.316 1.304 2.935 1.00 90.50 191 LEU A CA 1
ATOM 1425 C C . LEU A 1 191 ? 2.944 -0.136 2.568 1.00 90.50 191 LEU A C 1
ATOM 1427 O O . LEU A 1 191 ? 2.280 -0.811 3.353 1.00 90.50 191 LEU A O 1
ATOM 1431 N N . GLY A 1 192 ? 3.398 -0.626 1.414 1.00 89.56 192 GLY A N 1
ATOM 1432 C CA . GLY A 1 192 ? 3.184 -1.998 0.974 1.00 89.56 192 GLY A CA 1
ATOM 1433 C C . GLY A 1 192 ? 3.802 -3.036 1.913 1.00 89.56 192 GLY A C 1
ATOM 1434 O O . GLY A 1 192 ? 3.102 -3.956 2.324 1.00 89.56 192 GLY A O 1
ATOM 1435 N N . TYR A 1 193 ? 5.054 -2.858 2.337 1.00 91.12 193 TYR A N 1
ATOM 1436 C CA . TYR A 1 193 ? 5.669 -3.729 3.350 1.00 91.12 193 TYR A CA 1
ATOM 1437 C C . TYR A 1 193 ? 4.970 -3.609 4.708 1.00 91.12 193 TYR A C 1
ATOM 1439 O O . TYR A 1 193 ? 4.574 -4.608 5.302 1.00 91.12 193 TYR A O 1
ATOM 1447 N N . ARG A 1 194 ? 4.718 -2.380 5.179 1.00 87.94 194 ARG A N 1
ATOM 1448 C CA . ARG A 1 194 ? 4.079 -2.150 6.488 1.00 87.94 194 ARG A CA 1
ATOM 1449 C C . ARG A 1 194 ? 2.663 -2.727 6.586 1.00 87.94 194 ARG A C 1
ATOM 1451 O O . ARG A 1 194 ? 2.235 -3.117 7.667 1.00 87.94 194 ARG A O 1
ATOM 1458 N N . SER A 1 195 ? 1.932 -2.754 5.475 1.00 80.56 195 SER A N 1
ATOM 1459 C CA . SER A 1 195 ? 0.583 -3.326 5.389 1.00 80.56 195 SER A CA 1
ATOM 1460 C C . SER A 1 195 ? 0.567 -4.829 5.086 1.00 80.56 195 SER A C 1
ATOM 1462 O O . SER A 1 195 ? -0.511 -5.417 5.032 1.00 80.56 195 SER A O 1
ATOM 1464 N N . GLY A 1 196 ? 1.730 -5.457 4.875 1.00 85.00 196 GLY A N 1
ATOM 1465 C CA . GLY A 1 196 ? 1.836 -6.863 4.476 1.00 85.00 196 GLY A CA 1
ATOM 1466 C C . GLY A 1 196 ? 1.407 -7.139 3.030 1.00 85.00 196 GLY A C 1
ATOM 1467 O O . GLY A 1 196 ? 1.166 -8.289 2.666 1.00 85.00 196 GLY A O 1
ATOM 1468 N N . ARG A 1 197 ? 1.287 -6.103 2.188 1.00 84.94 197 ARG A N 1
ATOM 1469 C CA . ARG A 1 197 ? 1.064 -6.255 0.741 1.00 84.94 197 ARG A CA 1
ATOM 1470 C C . ARG A 1 197 ? 2.297 -6.837 0.047 1.00 84.94 197 ARG A C 1
ATOM 1472 O O . ARG A 1 197 ? 2.137 -7.631 -0.878 1.00 84.94 197 ARG A O 1
ATOM 1479 N N . PHE A 1 198 ? 3.489 -6.417 0.464 1.00 90.19 198 PHE A N 1
ATOM 1480 C CA . PHE A 1 198 ? 4.762 -6.996 0.037 1.00 90.19 198 PHE A CA 1
ATOM 1481 C C . PHE A 1 198 ? 5.321 -7.828 1.186 1.00 90.19 198 PHE A C 1
ATOM 1483 O O . PHE A 1 198 ? 5.339 -7.360 2.323 1.00 90.19 198 PHE A O 1
ATOM 1490 N N . GLY A 1 199 ? 5.703 -9.068 0.891 1.00 88.81 199 GLY A N 1
ATOM 1491 C CA . GLY A 1 199 ? 6.335 -9.965 1.848 1.00 88.81 199 GLY A CA 1
ATOM 1492 C C . GLY A 1 199 ? 7.857 -9.886 1.794 1.00 88.81 199 GLY A C 1
ATOM 1493 O O . GLY A 1 199 ? 8.436 -9.379 0.832 1.00 88.81 199 GLY A O 1
ATOM 1494 N N . ASP A 1 200 ? 8.494 -10.470 2.805 1.00 90.81 200 ASP A N 1
ATOM 1495 C CA . ASP A 1 200 ? 9.954 -10.603 2.905 1.00 90.81 200 ASP A CA 1
ATOM 1496 C C . ASP A 1 200 ? 10.488 -11.795 2.074 1.00 90.81 200 ASP A C 1
ATOM 1498 O O . ASP A 1 200 ? 11.556 -12.335 2.338 1.00 90.81 200 ASP A O 1
ATOM 1502 N N . ASP A 1 201 ? 9.718 -12.238 1.073 1.00 94.56 201 ASP A N 1
ATOM 1503 C CA . ASP A 1 201 ? 9.972 -13.402 0.214 1.00 94.56 201 ASP A CA 1
ATOM 1504 C C . ASP A 1 201 ? 10.525 -13.026 -1.173 1.00 94.56 201 ASP A C 1
ATOM 1506 O O . ASP A 1 201 ? 10.546 -13.854 -2.088 1.00 94.56 201 ASP A O 1
ATOM 1510 N N . VAL A 1 202 ? 10.947 -11.771 -1.350 1.00 96.31 202 VAL A N 1
ATOM 1511 C CA . VAL A 1 202 ? 11.598 -11.292 -2.574 1.00 96.31 202 VAL A CA 1
ATOM 1512 C C . VAL A 1 202 ? 13.102 -11.539 -2.469 1.00 96.31 202 VAL A C 1
ATOM 1514 O O . VAL A 1 202 ? 13.741 -11.106 -1.516 1.00 96.31 202 VAL A O 1
ATOM 1517 N N . THR A 1 203 ? 13.677 -12.212 -3.462 1.00 96.81 203 THR A N 1
ATOM 1518 C CA . THR A 1 203 ? 15.108 -12.551 -3.522 1.00 96.81 203 THR A CA 1
ATOM 1519 C C . THR A 1 203 ? 15.693 -12.104 -4.853 1.00 96.81 203 THR A C 1
ATOM 1521 O O . THR A 1 203 ? 14.978 -12.102 -5.856 1.00 96.81 203 THR A O 1
ATOM 1524 N N . ASP A 1 204 ? 16.990 -11.813 -4.907 1.00 95.38 204 ASP A N 1
ATOM 1525 C CA . ASP A 1 204 ? 17.682 -11.560 -6.178 1.00 95.38 204 ASP A CA 1
ATOM 1526 C C . ASP A 1 204 ? 17.741 -12.805 -7.079 1.00 95.38 204 ASP A C 1
ATOM 1528 O O . ASP A 1 204 ? 17.818 -12.667 -8.290 1.00 95.38 204 ASP A O 1
ATOM 1532 N N . GLY A 1 205 ? 17.618 -14.013 -6.521 1.00 95.38 205 GLY A N 1
ATOM 1533 C CA . GLY A 1 205 ? 17.735 -15.258 -7.281 1.00 95.38 205 GLY A CA 1
ATOM 1534 C C . GLY A 1 205 ? 19.184 -15.632 -7.607 1.00 95.38 205 GLY A C 1
ATOM 1535 O O . GLY A 1 205 ? 19.407 -16.414 -8.526 1.00 95.38 205 GLY A O 1
ATOM 1536 N N . GLY A 1 206 ? 20.158 -15.086 -6.871 1.00 96.25 206 GLY A N 1
ATOM 1537 C CA . GLY A 1 206 ? 21.585 -15.341 -7.063 1.00 96.25 206 GLY A CA 1
ATOM 1538 C C . GLY A 1 206 ? 22.229 -14.536 -8.194 1.00 96.25 206 GLY A C 1
ATOM 1539 O O . GLY A 1 206 ? 23.363 -14.831 -8.559 1.00 96.25 206 GLY A O 1
ATOM 1540 N N . VAL A 1 207 ? 21.525 -13.546 -8.754 1.00 96.44 207 VAL A N 1
ATOM 1541 C CA . VAL A 1 207 ? 22.064 -12.648 -9.786 1.00 96.44 207 VAL A CA 1
ATOM 1542 C C . VAL A 1 207 ? 22.424 -11.291 -9.198 1.00 96.44 207 VAL A C 1
ATOM 1544 O O . VAL A 1 207 ? 21.764 -10.794 -8.285 1.00 96.44 207 VAL A O 1
ATOM 1547 N N . GLU A 1 208 ? 23.469 -10.679 -9.742 1.00 97.50 208 GLU A N 1
ATOM 1548 C CA . GLU A 1 208 ? 23.887 -9.343 -9.341 1.00 97.50 208 GLU A CA 1
ATOM 1549 C C . GLU A 1 208 ? 22.925 -8.288 -9.899 1.00 97.50 208 GLU A C 1
ATOM 1551 O O . GLU A 1 208 ? 22.541 -8.324 -11.074 1.00 97.50 208 GLU A O 1
ATOM 1556 N N . LEU A 1 209 ? 22.524 -7.344 -9.045 1.00 97.50 209 LEU A N 1
ATOM 1557 C CA . LEU A 1 209 ? 21.614 -6.257 -9.395 1.00 97.50 209 LEU A CA 1
ATOM 1558 C C . LEU A 1 209 ? 22.309 -4.907 -9.257 1.00 97.50 209 LEU A C 1
ATOM 1560 O O . LEU A 1 209 ? 23.082 -4.713 -8.320 1.00 97.50 209 LEU A O 1
ATOM 1564 N N . HIS A 1 210 ? 21.953 -3.961 -10.123 1.00 97.19 210 HIS A N 1
ATOM 1565 C CA . HIS A 1 210 ? 22.384 -2.571 -10.002 1.00 97.19 210 HIS A CA 1
ATOM 1566 C C . HIS A 1 210 ? 22.033 -1.995 -8.622 1.00 97.19 210 HIS A C 1
ATOM 1568 O O . HIS A 1 210 ? 20.954 -2.253 -8.080 1.00 97.19 210 HIS A O 1
ATOM 1574 N N . GLU A 1 211 ? 22.946 -1.195 -8.070 1.00 95.50 211 GLU A N 1
ATOM 1575 C CA . GLU A 1 211 ? 22.847 -0.672 -6.702 1.00 95.50 211 GLU A CA 1
ATOM 1576 C C . GLU A 1 211 ? 21.686 0.310 -6.524 1.00 95.50 211 GLU A C 1
ATOM 1578 O O . GLU A 1 211 ? 21.019 0.284 -5.494 1.00 95.50 211 GLU A O 1
ATOM 1583 N N . SER A 1 212 ? 21.400 1.118 -7.548 1.00 95.69 212 SER A N 1
ATOM 1584 C CA . SER A 1 212 ? 20.325 2.109 -7.532 1.00 95.69 212 SER A CA 1
ATOM 1585 C C . SER A 1 212 ? 19.593 2.203 -8.869 1.00 95.69 212 SER A C 1
ATOM 1587 O O . SER A 1 212 ? 20.048 1.703 -9.905 1.00 95.69 212 SER A O 1
ATOM 1589 N N . TYR A 1 213 ? 18.449 2.898 -8.869 1.00 96.38 213 TYR A N 1
ATOM 1590 C CA . TYR A 1 213 ? 17.729 3.202 -10.108 1.00 96.38 213 TYR A CA 1
ATOM 1591 C C . TYR A 1 213 ? 18.593 4.013 -11.082 1.00 96.38 213 TYR A C 1
ATOM 1593 O O . TYR A 1 213 ? 18.559 3.767 -12.286 1.00 96.38 213 TYR A O 1
ATOM 1601 N N . ARG A 1 214 ? 19.376 4.969 -10.565 1.00 97.00 214 ARG A N 1
ATOM 1602 C CA . ARG A 1 214 ? 20.279 5.794 -11.371 1.00 97.00 214 ARG A CA 1
ATOM 1603 C C . ARG A 1 214 ? 21.343 4.931 -12.042 1.00 97.00 214 ARG A C 1
ATOM 1605 O O . ARG A 1 214 ? 21.532 5.059 -13.247 1.00 97.00 214 ARG A O 1
ATOM 1612 N N . ALA A 1 215 ? 21.987 4.037 -11.288 1.00 97.19 215 ALA A N 1
ATOM 1613 C CA . ALA A 1 215 ? 22.997 3.125 -11.821 1.00 97.19 215 ALA A CA 1
ATOM 1614 C C . ALA A 1 215 ? 22.422 2.233 -12.934 1.00 97.19 215 ALA A C 1
ATOM 1616 O O . ALA A 1 215 ? 23.020 2.119 -14.001 1.00 97.19 215 ALA A O 1
ATOM 1617 N N . MET A 1 216 ? 21.223 1.681 -12.720 1.00 96.81 216 MET A N 1
ATOM 1618 C CA . MET A 1 216 ? 20.500 0.902 -13.729 1.00 96.81 216 MET A CA 1
ATOM 1619 C C . MET A 1 216 ? 20.200 1.722 -14.993 1.00 96.81 216 MET A C 1
ATOM 1621 O O . MET A 1 216 ? 20.440 1.259 -16.106 1.00 96.81 216 MET A O 1
ATOM 1625 N N . ALA A 1 217 ? 19.662 2.934 -14.836 1.00 97.06 217 ALA A N 1
ATOM 1626 C CA . ALA A 1 217 ? 19.288 3.787 -15.961 1.00 97.06 217 ALA A CA 1
ATOM 1627 C C . ALA A 1 217 ? 20.508 4.195 -16.801 1.00 97.06 217 ALA A C 1
ATOM 1629 O O . ALA A 1 217 ? 20.447 4.146 -18.027 1.00 97.06 217 ALA A O 1
ATOM 1630 N N . ILE A 1 218 ? 21.618 4.554 -16.147 1.00 97.56 218 ILE A N 1
ATOM 1631 C CA . ILE A 1 218 ? 22.873 4.914 -16.820 1.00 97.56 218 ILE A CA 1
ATOM 1632 C C . ILE A 1 218 ? 23.455 3.715 -17.567 1.00 97.56 218 ILE A C 1
ATOM 1634 O O . ILE A 1 218 ? 23.862 3.862 -18.717 1.00 97.56 218 ILE A O 1
ATOM 1638 N N . ALA A 1 219 ? 23.459 2.530 -16.946 1.00 97.06 219 ALA A N 1
ATOM 1639 C CA . ALA A 1 219 ? 23.931 1.313 -17.599 1.00 97.06 219 ALA A CA 1
ATOM 1640 C C . ALA A 1 219 ? 23.152 1.034 -18.892 1.00 97.06 219 ALA A C 1
ATOM 1642 O O . ALA A 1 219 ? 23.755 0.696 -19.899 1.00 97.06 219 ALA A O 1
ATOM 1643 N N . ASN A 1 220 ? 21.838 1.279 -18.894 1.00 95.69 220 ASN A N 1
ATOM 1644 C CA . ASN A 1 220 ? 20.970 1.109 -20.062 1.00 95.69 220 ASN A CA 1
ATOM 1645 C C . ASN A 1 220 ? 20.883 2.363 -20.966 1.00 95.69 220 ASN A C 1
ATOM 1647 O O . ASN A 1 220 ? 19.888 2.583 -21.664 1.00 95.69 220 ASN A O 1
ATOM 1651 N N . GLY A 1 221 ? 21.907 3.219 -20.942 1.00 96.25 221 GLY A N 1
ATOM 1652 C CA . GLY A 1 221 ? 22.091 4.279 -21.934 1.00 96.25 221 GLY A CA 1
ATOM 1653 C C . GLY A 1 221 ? 21.402 5.615 -21.643 1.00 96.25 221 GLY A C 1
ATOM 1654 O O . GLY A 1 221 ? 21.349 6.465 -22.534 1.00 96.25 221 GLY A O 1
ATOM 1655 N N . VAL A 1 222 ? 20.876 5.850 -20.435 1.00 97.44 222 VAL A N 1
ATOM 1656 C CA . VAL A 1 222 ? 20.470 7.209 -20.030 1.00 97.44 222 VAL A CA 1
ATOM 1657 C C . VAL A 1 222 ? 21.712 8.047 -19.737 1.00 97.44 222 VAL A C 1
ATOM 1659 O O . VAL A 1 222 ? 22.606 7.614 -19.013 1.00 97.44 222 VAL A O 1
ATOM 1662 N N . ASP A 1 223 ? 21.755 9.270 -20.267 1.00 97.44 223 ASP A N 1
ATOM 1663 C CA . ASP A 1 223 ? 22.847 10.202 -19.991 1.00 97.44 223 ASP A CA 1
ATOM 1664 C C . ASP A 1 223 ? 22.956 10.466 -18.469 1.00 97.44 223 ASP A C 1
ATOM 1666 O O . ASP A 1 223 ? 21.954 10.816 -17.839 1.00 97.44 223 ASP A O 1
ATOM 1670 N N . PRO A 1 224 ? 24.138 10.330 -17.839 1.00 97.44 224 PRO A N 1
ATOM 1671 C CA . PRO A 1 224 ? 24.305 10.592 -16.406 1.00 97.44 224 PRO A CA 1
ATOM 1672 C C . PRO A 1 224 ? 23.895 12.004 -15.961 1.00 97.44 224 PRO A C 1
ATOM 1674 O O . PRO A 1 224 ? 23.537 12.204 -14.800 1.00 97.44 224 PRO A O 1
ATOM 1677 N N . SER A 1 225 ? 23.958 12.980 -16.871 1.00 97.38 225 SER A N 1
ATOM 1678 C CA . SER A 1 225 ? 23.553 14.372 -16.659 1.00 97.38 225 SER A CA 1
ATOM 1679 C C . SER A 1 225 ? 22.082 14.641 -16.996 1.00 97.38 225 SER A C 1
ATOM 1681 O O . SER A 1 225 ? 21.620 15.777 -16.862 1.00 97.38 225 SER A O 1
ATOM 1683 N N . ASP A 1 226 ? 21.328 13.614 -17.403 1.00 97.62 226 ASP A N 1
ATOM 1684 C CA . ASP A 1 226 ? 19.910 13.737 -17.714 1.00 97.62 226 ASP A CA 1
ATOM 1685 C C . ASP A 1 226 ? 19.144 14.285 -16.496 1.00 97.62 226 ASP A C 1
ATOM 1687 O O . ASP A 1 226 ? 19.145 13.665 -15.422 1.00 97.62 226 ASP A O 1
ATOM 1691 N N . PRO A 1 227 ? 18.454 15.433 -16.630 1.00 97.44 227 PRO A N 1
ATOM 1692 C CA . PRO A 1 227 ? 17.763 16.067 -15.513 1.00 97.44 227 PRO A CA 1
ATOM 1693 C C . PRO A 1 227 ? 16.685 15.172 -14.892 1.00 97.44 227 PRO A C 1
ATOM 1695 O O . PRO A 1 227 ? 16.322 15.382 -13.735 1.00 97.44 227 PRO A O 1
ATOM 1698 N N . VAL A 1 228 ? 16.188 14.160 -15.613 1.00 96.81 228 VAL A N 1
ATOM 1699 C CA . VAL A 1 228 ? 15.215 13.203 -15.073 1.00 96.81 228 VAL A CA 1
ATOM 1700 C C . VAL A 1 228 ? 15.804 12.325 -13.963 1.00 96.81 228 VAL A C 1
ATOM 1702 O O . VAL A 1 228 ? 15.069 11.838 -13.109 1.00 96.81 228 VAL A O 1
ATOM 1705 N N . LEU A 1 229 ? 17.126 12.137 -13.939 1.00 96.88 229 LEU A N 1
ATOM 1706 C CA . LEU A 1 229 ? 17.795 11.358 -12.901 1.00 96.88 229 LEU A CA 1
ATOM 1707 C C . LEU A 1 229 ? 18.090 12.196 -11.657 1.00 96.88 229 LEU A C 1
ATOM 1709 O O . LEU A 1 229 ? 18.297 11.638 -10.583 1.00 96.88 229 LEU A O 1
ATOM 1713 N N . ALA A 1 230 ? 18.133 13.527 -11.755 1.00 96.19 230 ALA A N 1
ATOM 1714 C CA . ALA A 1 230 ? 18.495 14.393 -10.631 1.00 96.19 230 ALA A CA 1
ATOM 1715 C C . ALA A 1 230 ? 17.661 14.139 -9.350 1.00 96.19 230 ALA A C 1
ATOM 1717 O O . ALA A 1 230 ? 18.259 14.091 -8.275 1.00 96.19 230 ALA A O 1
ATOM 1718 N N . PRO A 1 231 ? 16.334 13.894 -9.415 1.00 95.06 231 PRO A N 1
ATOM 1719 C CA . PRO A 1 231 ? 15.523 13.638 -8.223 1.00 95.06 231 PRO A CA 1
ATOM 1720 C C . PRO A 1 231 ? 15.542 12.177 -7.737 1.00 95.06 231 PRO A C 1
ATOM 1722 O O . PRO A 1 231 ? 14.958 11.886 -6.690 1.00 95.06 231 PRO A O 1
ATOM 1725 N N . CYS A 1 232 ? 16.160 11.248 -8.479 1.00 93.62 232 CYS A N 1
ATOM 1726 C CA . CYS A 1 232 ? 16.278 9.853 -8.054 1.00 93.62 232 CYS A CA 1
ATOM 1727 C C . CYS A 1 232 ? 17.146 9.744 -6.796 1.00 93.62 232 CYS A C 1
ATOM 1729 O O . CYS A 1 232 ? 18.208 10.364 -6.703 1.00 93.62 232 CYS A O 1
ATOM 1731 N N . ARG A 1 233 ? 16.694 8.933 -5.840 1.00 88.56 233 ARG A N 1
ATOM 1732 C CA . ARG A 1 233 ? 17.496 8.551 -4.674 1.00 88.56 233 ARG A CA 1
ATOM 1733 C C . ARG A 1 233 ? 18.346 7.327 -5.016 1.00 88.56 233 ARG A C 1
ATOM 1735 O O . ARG A 1 233 ? 17.878 6.454 -5.751 1.00 88.56 233 ARG A O 1
ATOM 1742 N N . ASP A 1 234 ? 19.557 7.307 -4.473 1.00 83.06 234 ASP A N 1
ATOM 1743 C CA . ASP A 1 234 ? 20.474 6.167 -4.494 1.00 83.06 234 ASP A CA 1
ATOM 1744 C C . ASP A 1 234 ? 20.424 5.436 -3.149 1.00 83.06 234 ASP A C 1
ATOM 1746 O O . ASP A 1 234 ? 20.336 6.140 -2.112 1.00 83.06 234 ASP A O 1
#

Foldseek 3Di:
DDPPCPPFQKFKAAAAPLNLVVCVVVVDPPAPNVQRHGGIGIDGLVNLVVLLVVLVQCLDPPRHDVPRPPVSSVSSVVRNVRSVVRSVLSVLVSQQAAQWDFPDWADFPDPFIWTKTAGYLAAADQEADPLRLQFPVNAQPGALSNLLVQLQQQFAQARIFIFDRVQDDPRGHGYLSCLVARPPRYNNSVVCVVSVSDDPSRDHPPTDGQNYSLRSSVSNPHDNPPVSNVRGDD

pLDDT: mean 89.84, std 11.16, range [34.41, 98.19]